Protein AF-A0AAD9EJ69-F1 (afdb_monomer_lite)

Foldseek 3Di:
DDPPPQDDPLPPDPPKDPQADPVRLVVLVVLLVVLVVLLVVLVVVLVVLVVVVVCVLPPPPPPPPPDPVPPPPDDDDDDPPDDDDPVVVVVVVVPCPPPDPQDSVNSCVVDDPDLLSVLVSQLSVLSNLLSVLSNLSVVCSVVSMDTFLDPSLQSSLLSNQLSVLSNVLSVVVSVVVCCCCPVVVDDDPPVVSVVVVVVSNCVSVVVSVVLCVVCVQVSPQRGSNRSVVVVVCVVDVPPPDPPPPD

Radius of gyration: 30.43 Å; chains: 1; bounding box: 47×42×106 Å

Organism: NCBI:txid1836956

Structure (mmCIF, N/CA/C/O backbone):
data_AF-A0AAD9EJ69-F1
#
_entry.id   AF-A0AAD9EJ69-F1
#
loop_
_atom_site.group_PDB
_atom_site.id
_atom_site.type_symbol
_atom_site.label_atom_id
_atom_site.label_alt_id
_atom_site.label_comp_id
_atom_site.label_asym_id
_atom_site.label_entity_id
_atom_site.label_seq_id
_atom_site.pdbx_PDB_ins_code
_atom_site.Cartn_x
_atom_site.Cartn_y
_atom_site.Cartn_z
_atom_site.occupancy
_atom_site.B_iso_or_equiv
_atom_site.auth_seq_id
_atom_site.auth_comp_id
_atom_site.auth_asym_id
_atom_site.auth_atom_id
_atom_site.pdbx_PDB_model_num
ATOM 1 N N . MET A 1 1 ? 15.644 -30.112 -29.597 1.00 35.41 1 MET A N 1
ATOM 2 C CA . MET A 1 1 ? 15.700 -28.685 -29.226 1.00 35.41 1 MET A CA 1
ATOM 3 C C . MET A 1 1 ? 14.374 -28.394 -28.562 1.00 35.41 1 MET A C 1
ATOM 5 O O . MET A 1 1 ? 13.349 -28.526 -29.210 1.00 35.41 1 MET A O 1
ATOM 9 N N . ASN A 1 2 ? 14.395 -28.241 -27.242 1.00 38.56 2 ASN A N 1
ATOM 10 C CA . ASN A 1 2 ? 13.204 -28.163 -26.404 1.00 38.56 2 ASN A CA 1
ATOM 11 C C . ASN A 1 2 ? 12.728 -26.702 -26.428 1.00 38.56 2 ASN A C 1
ATOM 13 O O . ASN A 1 2 ? 13.208 -25.898 -25.634 1.00 38.56 2 ASN A O 1
ATOM 17 N N . GLU A 1 3 ? 11.879 -26.332 -27.389 1.00 46.09 3 GLU A N 1
ATOM 18 C CA . GLU A 1 3 ? 11.209 -25.027 -27.374 1.00 46.09 3 GLU A CA 1
ATOM 19 C C . GLU A 1 3 ? 10.253 -24.991 -26.180 1.00 46.09 3 GLU A C 1
ATOM 21 O O . GLU A 1 3 ? 9.227 -25.669 -26.142 1.00 46.09 3 GLU A O 1
ATOM 26 N N . SER A 1 4 ? 10.628 -24.228 -25.159 1.00 44.44 4 SER A N 1
ATOM 27 C CA . SER A 1 4 ? 9.742 -23.858 -24.066 1.00 44.44 4 SER A CA 1
ATOM 28 C C . SER A 1 4 ? 8.650 -22.930 -24.610 1.00 44.44 4 SER A C 1
ATOM 30 O O . SER A 1 4 ? 8.896 -21.742 -24.806 1.00 44.44 4 SER A O 1
ATOM 32 N N . ILE A 1 5 ? 7.454 -23.480 -24.828 1.00 50.81 5 ILE A N 1
ATOM 33 C CA . ILE A 1 5 ? 6.237 -22.829 -25.364 1.00 50.81 5 ILE A CA 1
ATOM 34 C C . ILE A 1 5 ? 5.719 -21.633 -24.522 1.00 50.81 5 ILE A C 1
ATOM 36 O O . ILE A 1 5 ? 4.756 -20.978 -24.908 1.00 50.81 5 ILE A O 1
ATOM 40 N N . ASP A 1 6 ? 6.373 -21.269 -23.417 1.00 54.31 6 ASP A N 1
ATOM 41 C CA . ASP A 1 6 ? 5.899 -20.221 -22.500 1.00 54.31 6 ASP A CA 1
ATOM 42 C C . ASP A 1 6 ? 6.802 -18.971 -22.421 1.00 54.31 6 ASP A C 1
ATOM 44 O O . ASP A 1 6 ? 6.613 -18.134 -21.536 1.00 54.31 6 ASP A O 1
ATOM 48 N N . HIS A 1 7 ? 7.787 -18.801 -23.314 1.00 53.78 7 HIS A N 1
ATOM 49 C CA . HIS A 1 7 ? 8.615 -17.588 -23.315 1.00 53.78 7 HIS A CA 1
ATOM 50 C C . HIS A 1 7 ? 8.035 -16.518 -24.252 1.00 53.78 7 HIS A C 1
ATOM 52 O O . HIS A 1 7 ? 8.267 -16.537 -25.456 1.00 53.78 7 HIS A O 1
ATOM 58 N N . TYR A 1 8 ? 7.262 -15.585 -23.688 1.00 61.50 8 TYR A N 1
ATOM 59 C CA . TYR A 1 8 ? 6.851 -14.367 -24.389 1.00 61.50 8 TYR A CA 1
ATOM 60 C C . TYR A 1 8 ? 8.093 -13.529 -24.725 1.00 61.50 8 TYR A C 1
ATOM 62 O O . TYR A 1 8 ? 8.803 -13.081 -23.820 1.00 61.50 8 TYR A O 1
ATOM 70 N N . ASP A 1 9 ? 8.353 -13.336 -26.019 1.00 65.31 9 ASP A N 1
ATOM 71 C CA . ASP A 1 9 ? 9.468 -12.536 -26.525 1.00 65.31 9 ASP A CA 1
ATOM 72 C C . ASP A 1 9 ? 9.176 -11.039 -26.328 1.00 65.31 9 ASP A C 1
ATOM 74 O O . ASP A 1 9 ? 8.594 -10.356 -27.175 1.00 65.31 9 ASP A O 1
ATOM 78 N N . SER A 1 10 ? 9.550 -10.536 -25.150 1.00 62.72 10 SER A N 1
ATOM 79 C CA . SER A 1 10 ? 9.398 -9.124 -24.801 1.00 62.72 10 SER A CA 1
ATOM 80 C C . SER A 1 10 ? 10.237 -8.212 -25.698 1.00 62.72 10 SER A C 1
ATOM 82 O O . SER A 1 10 ? 9.835 -7.064 -25.903 1.00 62.72 10 SER A O 1
ATOM 84 N N . ASP A 1 11 ? 11.367 -8.687 -26.227 1.00 63.62 11 ASP A N 1
ATOM 85 C CA . ASP A 1 11 ? 12.326 -7.859 -26.964 1.00 63.62 11 ASP A CA 1
ATOM 86 C C . ASP A 1 11 ? 11.800 -7.469 -28.351 1.00 63.62 11 ASP A C 1
ATOM 88 O O . ASP A 1 11 ? 12.030 -6.346 -28.798 1.00 63.62 11 ASP A O 1
ATOM 92 N N . ASN A 1 12 ? 11.020 -8.347 -28.991 1.00 65.06 12 ASN A N 1
ATOM 93 C CA . ASN A 1 12 ? 10.397 -8.090 -30.295 1.00 65.06 12 ASN A CA 1
ATOM 94 C C . ASN A 1 12 ? 8.948 -7.576 -30.210 1.00 65.06 12 ASN A C 1
ATOM 96 O O . ASN A 1 12 ? 8.280 -7.411 -31.235 1.00 65.06 12 ASN A O 1
ATOM 100 N N . SER A 1 13 ? 8.434 -7.313 -29.005 1.00 63.78 13 SER A N 1
ATOM 101 C CA . SER A 1 13 ? 7.058 -6.838 -28.840 1.00 63.78 13 SER A CA 1
ATOM 102 C C . SER A 1 13 ? 6.917 -5.355 -29.239 1.00 63.78 13 SER A C 1
ATOM 104 O O . SER A 1 13 ? 7.646 -4.509 -28.717 1.00 63.78 13 SER A O 1
ATOM 106 N N . PRO A 1 14 ? 5.933 -4.978 -30.086 1.00 62.72 14 PRO A N 1
ATOM 107 C CA . PRO A 1 14 ? 5.728 -3.584 -30.511 1.00 62.72 14 PRO A CA 1
ATOM 108 C C . PRO A 1 14 ? 5.294 -2.654 -29.363 1.00 62.72 14 PRO A C 1
ATOM 110 O O . PRO A 1 14 ? 5.218 -1.439 -29.535 1.00 62.72 14 PRO A O 1
ATOM 113 N N . TYR A 1 15 ? 4.992 -3.223 -28.195 1.00 68.00 15 TYR A N 1
ATOM 114 C CA . TYR A 1 15 ? 4.560 -2.509 -26.998 1.00 68.00 15 TYR A CA 1
ATOM 115 C C . TYR A 1 15 ? 5.704 -2.210 -26.019 1.00 68.00 15 TYR A C 1
ATOM 117 O O . TYR A 1 15 ? 5.510 -1.404 -25.107 1.00 68.00 15 TYR A O 1
ATOM 125 N N . SER A 1 16 ? 6.876 -2.834 -26.186 1.00 75.31 16 SER A N 1
ATOM 126 C CA . SER A 1 16 ? 8.054 -2.552 -25.360 1.00 75.31 16 SER A CA 1
ATOM 127 C C . SER A 1 16 ? 8.814 -1.342 -25.903 1.00 75.31 16 SER A C 1
ATOM 129 O O . SER A 1 16 ? 9.041 -1.216 -27.103 1.00 75.31 16 SER A O 1
ATOM 131 N N . ILE A 1 17 ? 9.208 -0.424 -25.017 1.00 77.12 17 ILE A N 1
ATOM 132 C CA . ILE A 1 17 ? 9.836 0.850 -25.398 1.00 77.12 17 ILE A CA 1
ATOM 133 C C . ILE A 1 17 ? 11.306 0.837 -24.985 1.00 77.12 17 ILE A C 1
ATOM 135 O O . ILE A 1 17 ? 11.624 0.860 -23.791 1.00 77.12 17 ILE A O 1
ATOM 139 N N . ARG A 1 18 ? 12.199 0.837 -25.984 1.00 76.12 18 ARG A N 1
ATOM 140 C CA . ARG A 1 18 ? 13.662 0.882 -25.840 1.00 76.12 18 ARG A CA 1
ATOM 141 C C . ARG A 1 18 ? 14.307 1.689 -26.980 1.00 76.12 18 ARG A C 1
ATOM 143 O O . ARG A 1 18 ? 13.987 1.417 -28.133 1.00 76.12 18 ARG A O 1
ATOM 150 N N . PRO A 1 19 ? 15.247 2.614 -26.705 1.00 78.38 19 PRO A N 1
ATOM 151 C CA . PRO A 1 19 ? 15.573 3.206 -25.404 1.00 78.38 19 PRO A CA 1
ATOM 152 C C . PRO A 1 19 ? 14.475 4.170 -24.921 1.00 78.38 19 PRO A C 1
ATOM 154 O O . PRO A 1 19 ? 13.714 4.712 -25.722 1.00 78.38 19 PRO A O 1
ATOM 157 N N . LEU A 1 20 ? 14.395 4.404 -23.608 1.00 77.38 20 LEU A N 1
ATOM 158 C CA . LEU A 1 20 ? 13.366 5.269 -23.024 1.00 77.38 20 LEU A CA 1
ATOM 159 C C . LEU A 1 20 ? 13.514 6.736 -23.495 1.00 77.38 20 LEU A C 1
ATOM 161 O O . LEU A 1 20 ? 14.554 7.351 -23.231 1.00 77.38 20 LEU A O 1
ATOM 165 N N . PRO A 1 21 ? 12.492 7.337 -24.145 1.00 82.75 21 PRO A N 1
ATOM 166 C CA . PRO A 1 21 ? 12.551 8.727 -24.584 1.00 82.75 21 PRO A CA 1
ATOM 167 C C . PRO A 1 21 ? 12.775 9.689 -23.405 1.00 82.75 21 PRO A C 1
ATOM 169 O O . PRO A 1 21 ? 12.204 9.470 -22.329 1.00 82.75 21 PRO A O 1
ATOM 172 N N . PRO A 1 22 ? 13.526 10.795 -23.583 1.00 82.31 22 PRO A N 1
ATOM 173 C CA . PRO A 1 22 ? 13.858 11.707 -22.490 1.00 82.31 22 PRO A CA 1
ATOM 174 C C . PRO A 1 22 ? 12.638 12.229 -21.725 1.00 82.31 22 PRO A C 1
ATOM 176 O O . PRO A 1 22 ? 12.671 12.287 -20.501 1.00 82.31 22 PRO A O 1
ATOM 179 N N . VAL A 1 23 ? 11.540 12.560 -22.411 1.00 83.44 23 VAL A N 1
ATOM 180 C CA . VAL A 1 23 ? 10.310 13.065 -21.771 1.00 83.44 23 VAL A CA 1
ATOM 181 C C . VAL A 1 23 ? 9.725 12.037 -20.798 1.00 83.44 23 VAL A C 1
ATOM 183 O O . VAL A 1 23 ? 9.414 12.369 -19.655 1.00 83.44 23 VAL A O 1
ATOM 186 N N . LEU A 1 24 ? 9.645 10.773 -21.221 1.00 78.88 24 LEU A N 1
ATOM 187 C CA . LEU A 1 24 ? 9.099 9.694 -20.402 1.00 78.88 24 LEU A CA 1
ATOM 188 C C . LEU A 1 24 ? 10.019 9.370 -19.224 1.00 78.88 24 LEU A C 1
ATOM 190 O O . LEU A 1 24 ? 9.542 9.142 -18.119 1.00 78.88 24 LEU A O 1
ATOM 194 N N . ARG A 1 25 ? 11.339 9.431 -19.428 1.00 85.25 25 ARG A N 1
ATOM 195 C CA . ARG A 1 25 ? 12.326 9.226 -18.363 1.00 85.25 25 ARG A CA 1
ATOM 196 C C . ARG A 1 25 ? 12.205 10.263 -17.241 1.00 85.25 25 ARG A C 1
ATOM 198 O O . ARG A 1 25 ? 12.232 9.882 -16.076 1.00 85.25 25 ARG A O 1
ATOM 205 N N . HIS A 1 26 ? 12.051 11.549 -17.566 1.00 86.12 26 HIS A N 1
ATOM 206 C CA . HIS A 1 26 ? 11.897 12.599 -16.547 1.00 86.12 26 HIS A CA 1
ATOM 207 C C . HIS A 1 26 ? 10.549 12.505 -15.822 1.00 86.12 26 HIS A C 1
ATOM 209 O O . HIS A 1 26 ? 10.513 12.640 -14.601 1.00 86.12 26 HIS A O 1
ATOM 215 N N . GLY A 1 27 ? 9.460 12.222 -16.548 1.00 88.06 27 GLY A N 1
ATOM 216 C CA . GLY A 1 27 ? 8.146 12.006 -15.937 1.00 88.06 27 GLY A CA 1
ATOM 217 C C . GLY A 1 27 ? 8.153 10.817 -14.976 1.00 88.06 27 GLY A C 1
ATOM 218 O O . GLY A 1 27 ? 7.743 10.937 -13.824 1.00 88.06 27 GLY A O 1
ATOM 219 N N . LEU A 1 28 ? 8.722 9.694 -15.411 1.00 85.00 28 LEU A N 1
ATOM 220 C CA . LEU A 1 28 ? 8.826 8.485 -14.603 1.00 85.00 28 LEU A CA 1
ATOM 221 C C . LEU A 1 28 ? 9.719 8.678 -13.369 1.00 85.00 28 LEU A C 1
ATOM 223 O O . LEU A 1 28 ? 9.399 8.173 -12.295 1.00 85.00 28 LEU A O 1
ATOM 227 N N . ALA A 1 29 ? 10.801 9.451 -13.501 1.00 88.12 29 ALA A N 1
ATOM 228 C CA . ALA A 1 29 ? 11.655 9.833 -12.378 1.00 88.12 29 ALA A CA 1
ATOM 229 C C . ALA A 1 29 ? 10.911 10.691 -11.346 1.00 88.12 29 ALA A C 1
ATOM 231 O O . ALA A 1 29 ? 11.037 10.440 -10.147 1.00 88.12 29 ALA A O 1
ATOM 232 N N . ALA A 1 30 ? 10.106 11.659 -11.793 1.00 91.19 30 ALA A N 1
ATOM 233 C CA . ALA A 1 30 ? 9.300 12.486 -10.899 1.00 91.19 30 ALA A CA 1
ATOM 234 C C . ALA A 1 30 ? 8.266 11.650 -10.125 1.00 91.19 30 ALA A C 1
ATOM 236 O O . ALA A 1 30 ? 8.169 11.766 -8.903 1.00 91.19 30 ALA A O 1
ATOM 237 N N . VAL A 1 31 ? 7.546 10.760 -10.817 1.00 88.06 31 V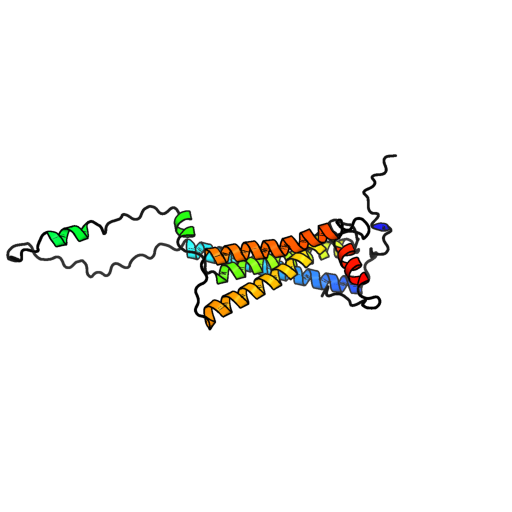AL A N 1
ATOM 238 C CA . VAL A 1 31 ? 6.552 9.868 -10.196 1.00 88.06 31 VAL A CA 1
ATOM 239 C C . VAL A 1 31 ? 7.212 8.899 -9.212 1.00 88.06 31 VAL A C 1
ATOM 241 O O . VAL A 1 31 ? 6.709 8.716 -8.106 1.00 88.06 31 VAL A O 1
ATOM 244 N N . ALA A 1 32 ? 8.365 8.320 -9.559 1.00 89.44 32 ALA A N 1
ATOM 245 C CA . ALA A 1 32 ? 9.104 7.434 -8.660 1.00 89.44 32 ALA A CA 1
ATOM 246 C C . ALA A 1 32 ? 9.566 8.158 -7.382 1.00 89.44 32 ALA A C 1
ATOM 248 O O . ALA A 1 32 ? 9.443 7.610 -6.287 1.00 89.44 32 ALA A O 1
ATOM 249 N N . ALA A 1 33 ? 10.051 9.399 -7.500 1.00 92.56 33 ALA A N 1
ATOM 250 C CA . ALA A 1 33 ? 10.457 10.202 -6.349 1.00 92.56 33 ALA A CA 1
ATOM 251 C C . ALA A 1 33 ? 9.266 10.538 -5.436 1.00 92.56 33 ALA A C 1
ATOM 253 O O . ALA A 1 33 ? 9.349 10.349 -4.223 1.00 92.56 33 ALA A O 1
ATOM 254 N N . MET A 1 34 ? 8.139 10.973 -6.009 1.00 91.06 34 MET A N 1
ATOM 255 C CA . MET A 1 34 ? 6.908 11.229 -5.252 1.00 91.06 34 MET A CA 1
ATOM 256 C C . MET A 1 34 ? 6.389 9.963 -4.560 1.00 91.06 34 MET A C 1
ATOM 258 O O . MET A 1 34 ? 6.054 10.001 -3.376 1.00 91.06 34 MET A O 1
ATOM 262 N N . GLY A 1 35 ? 6.390 8.828 -5.267 1.00 90.12 35 GLY A N 1
ATOM 263 C CA . GLY A 1 35 ? 6.013 7.525 -4.719 1.00 90.12 35 GLY A CA 1
ATOM 264 C C . GLY A 1 35 ? 6.914 7.085 -3.566 1.00 90.12 35 GLY A C 1
ATOM 265 O O . GLY A 1 35 ? 6.421 6.565 -2.570 1.00 90.12 35 GLY A O 1
ATOM 266 N N . PHE A 1 36 ? 8.217 7.364 -3.642 1.00 93.69 36 PHE A N 1
ATOM 267 C CA . PHE A 1 36 ? 9.152 7.111 -2.548 1.00 93.69 36 PHE A CA 1
ATOM 268 C C . PHE A 1 36 ? 8.783 7.925 -1.306 1.00 93.69 36 PHE A C 1
ATOM 270 O O . PHE A 1 36 ? 8.566 7.348 -0.243 1.00 93.69 36 PHE A O 1
ATOM 277 N N . PHE A 1 37 ? 8.622 9.246 -1.426 1.00 93.94 37 PHE A N 1
ATOM 278 C CA . PHE A 1 37 ? 8.211 10.075 -0.288 1.00 93.94 37 PHE A CA 1
ATOM 279 C C . PHE A 1 37 ? 6.872 9.625 0.303 1.00 93.94 37 PHE A C 1
ATOM 281 O O . PHE A 1 37 ? 6.767 9.513 1.525 1.00 93.94 37 PHE A O 1
ATOM 288 N N . SER A 1 38 ? 5.893 9.308 -0.553 1.00 93.00 38 SER A N 1
ATOM 289 C CA . SER A 1 38 ? 4.585 8.773 -0.157 1.00 93.00 38 SER A CA 1
ATOM 290 C C . SER A 1 38 ? 4.712 7.452 0.614 1.00 93.00 38 SER A C 1
ATOM 292 O O . SER A 1 38 ? 4.125 7.289 1.681 1.00 93.00 38 SER A O 1
ATOM 294 N N . PHE A 1 39 ? 5.561 6.534 0.151 1.00 94.06 39 PHE A N 1
ATOM 295 C CA . PHE A 1 39 ? 5.796 5.263 0.827 1.00 94.06 39 PHE A CA 1
ATOM 296 C C . PHE A 1 39 ? 6.363 5.460 2.239 1.00 94.06 39 PHE A C 1
ATOM 298 O O . PHE A 1 39 ? 5.833 4.903 3.200 1.00 94.06 39 PHE A O 1
ATOM 305 N N . PHE A 1 40 ? 7.406 6.284 2.392 1.00 94.88 40 PHE A N 1
ATOM 306 C CA . PHE A 1 40 ? 8.019 6.518 3.704 1.00 94.88 40 PHE A CA 1
ATOM 307 C C . PHE A 1 40 ? 7.104 7.289 4.653 1.00 94.88 40 PHE A C 1
ATOM 309 O O . PHE A 1 40 ? 7.079 6.978 5.844 1.00 94.88 40 PHE A O 1
ATOM 316 N N . THR A 1 41 ? 6.334 8.264 4.158 1.00 95.31 41 THR A N 1
ATOM 317 C CA . THR A 1 41 ? 5.384 8.987 5.014 1.00 95.31 41 THR A CA 1
ATOM 318 C C . THR A 1 41 ? 4.233 8.089 5.459 1.00 95.31 41 THR A C 1
ATOM 320 O O . THR A 1 41 ? 3.933 8.074 6.652 1.00 95.31 41 THR A O 1
ATOM 323 N N . SER A 1 42 ? 3.659 7.276 4.566 1.00 93.44 42 SER A N 1
ATOM 324 C CA . SER A 1 42 ? 2.581 6.343 4.910 1.00 93.44 42 SER A CA 1
ATOM 325 C C . SER A 1 42 ? 3.065 5.238 5.843 1.00 93.44 42 SER A C 1
ATOM 327 O O . SER A 1 42 ? 2.396 4.935 6.830 1.00 93.44 42 SER A O 1
ATOM 329 N N . LEU A 1 43 ? 4.260 4.688 5.606 1.00 94.44 43 LEU A N 1
ATOM 330 C CA . LEU A 1 43 ? 4.872 3.704 6.498 1.00 94.44 43 LEU A CA 1
ATOM 331 C C . LEU A 1 43 ? 5.169 4.307 7.876 1.00 94.44 43 LEU A C 1
ATOM 333 O O . LEU A 1 43 ? 4.820 3.714 8.894 1.00 94.44 43 LEU A O 1
ATOM 337 N N . GLY A 1 44 ? 5.757 5.505 7.918 1.00 94.62 44 GLY A N 1
ATOM 338 C CA . GLY A 1 44 ? 6.031 6.222 9.161 1.00 94.62 44 GLY A CA 1
ATOM 339 C C . GLY A 1 44 ? 4.758 6.527 9.948 1.00 94.62 44 GLY A C 1
ATOM 340 O O . GLY A 1 44 ? 4.719 6.310 11.159 1.00 94.62 44 GLY A O 1
ATOM 341 N N . LEU A 1 45 ? 3.691 6.957 9.268 1.00 92.44 45 LEU A N 1
ATOM 342 C CA . LEU A 1 45 ? 2.391 7.199 9.886 1.00 92.44 45 LEU A CA 1
ATOM 343 C C . LEU A 1 45 ? 1.769 5.900 10.408 1.00 92.44 45 LEU A C 1
ATOM 345 O O . LEU A 1 45 ? 1.269 5.877 11.531 1.00 92.44 45 LEU A O 1
ATOM 349 N N . LEU A 1 46 ? 1.853 4.806 9.650 1.00 91.88 46 LEU A N 1
ATOM 350 C CA . LEU A 1 46 ? 1.364 3.497 10.073 1.00 91.88 46 LEU A CA 1
ATOM 351 C C . LEU A 1 46 ? 2.117 2.999 11.312 1.00 91.88 46 LEU A C 1
ATOM 353 O O . LEU A 1 46 ? 1.485 2.590 12.288 1.00 91.88 46 LEU A O 1
ATOM 357 N N . THR A 1 47 ? 3.449 3.086 11.325 1.00 91.00 47 THR A N 1
ATOM 358 C CA . THR A 1 47 ? 4.268 2.728 12.491 1.00 91.00 47 THR A CA 1
ATOM 359 C C . THR A 1 47 ? 3.965 3.627 13.683 1.00 91.00 47 THR A C 1
ATOM 361 O O . THR A 1 47 ? 3.814 3.119 14.789 1.00 91.00 47 THR A O 1
ATOM 364 N N . PHE A 1 48 ? 3.818 4.938 13.485 1.00 91.00 48 PHE A N 1
ATOM 365 C CA . PHE A 1 48 ? 3.480 5.875 14.555 1.00 91.00 48 PHE A CA 1
ATOM 366 C C . PHE A 1 48 ? 2.100 5.592 15.157 1.00 91.00 48 PHE A C 1
ATOM 368 O O . PHE A 1 48 ? 1.960 5.540 16.378 1.00 91.00 48 PHE A O 1
ATOM 375 N N . LEU A 1 49 ? 1.081 5.371 14.322 1.00 86.88 49 LEU A N 1
ATOM 376 C CA . LEU A 1 49 ? -0.263 5.026 14.781 1.00 86.88 49 LEU A CA 1
ATOM 377 C C . LEU A 1 49 ? -0.272 3.680 15.504 1.00 86.88 49 LEU A C 1
ATOM 379 O O . LEU A 1 49 ? -0.898 3.570 16.554 1.00 86.88 49 LEU A O 1
ATOM 383 N N . THR A 1 50 ? 0.466 2.694 14.993 1.00 86.62 50 THR A N 1
ATOM 384 C CA . THR A 1 50 ? 0.627 1.383 15.638 1.00 86.62 50 THR A CA 1
ATOM 385 C C . THR A 1 50 ? 1.327 1.522 16.985 1.00 86.62 50 THR A C 1
ATOM 387 O O . THR A 1 50 ? 0.838 1.009 17.985 1.00 86.62 50 THR A O 1
ATOM 390 N N . TYR A 1 51 ? 2.429 2.272 17.041 1.00 85.44 51 TYR A N 1
ATOM 391 C CA . TYR A 1 51 ? 3.156 2.559 18.273 1.00 85.44 51 TYR A CA 1
ATOM 392 C C . TYR A 1 51 ? 2.250 3.246 19.291 1.00 85.44 51 TYR A C 1
ATOM 394 O O . TYR A 1 51 ? 2.116 2.764 20.409 1.00 85.44 51 TYR A O 1
ATOM 402 N N . LYS A 1 52 ? 1.555 4.320 18.900 1.00 83.06 52 LYS A N 1
ATOM 403 C CA . LYS A 1 52 ? 0.642 5.040 19.790 1.0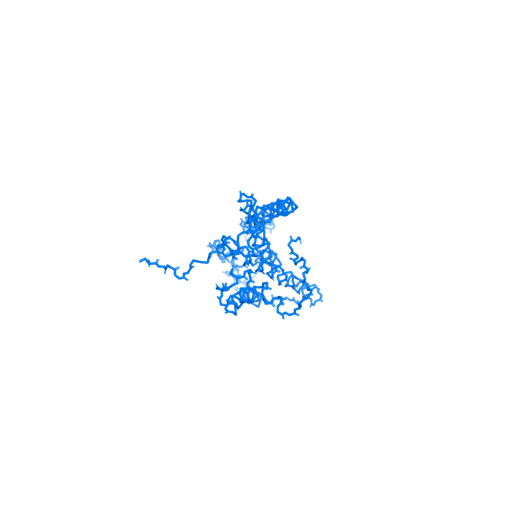0 83.06 52 LYS A CA 1
ATOM 404 C C . LYS A 1 52 ? -0.513 4.150 20.254 1.00 83.06 52 LYS A C 1
ATOM 406 O O . LYS A 1 52 ? -0.899 4.238 21.416 1.00 83.06 52 LYS A O 1
ATOM 411 N N . LEU A 1 53 ? -1.054 3.303 19.377 1.00 80.38 53 LEU A N 1
ATOM 412 C CA . LEU A 1 53 ? -2.110 2.354 19.722 1.00 80.38 53 LEU A CA 1
ATOM 413 C C . LEU A 1 53 ? -1.610 1.353 20.767 1.00 80.38 53 LEU A C 1
ATOM 415 O O . LEU A 1 53 ? -2.272 1.168 21.779 1.00 80.38 53 LEU A O 1
ATOM 419 N N . ILE A 1 54 ? -0.414 0.792 20.573 1.00 79.31 54 ILE A N 1
ATOM 420 C CA . ILE A 1 54 ? 0.219 -0.140 21.512 1.00 79.31 54 ILE A CA 1
ATOM 421 C C . ILE A 1 54 ? 0.557 0.552 22.837 1.00 79.31 54 ILE A C 1
ATOM 423 O O . ILE A 1 54 ? 0.283 0.001 23.895 1.00 79.31 54 ILE A O 1
ATOM 427 N N . THR A 1 55 ? 1.131 1.755 22.818 1.00 77.38 55 THR A N 1
ATOM 428 C CA . THR A 1 55 ? 1.489 2.498 24.036 1.00 77.38 55 THR A CA 1
ATOM 429 C C . THR A 1 55 ? 0.257 2.934 24.823 1.00 77.38 55 THR A C 1
ATOM 431 O O . THR A 1 55 ? 0.276 2.872 26.048 1.00 77.38 55 THR A O 1
ATOM 434 N N . TRP A 1 56 ? -0.816 3.352 24.147 1.00 67.00 56 TRP A N 1
ATOM 435 C CA . TRP A 1 56 ? -2.088 3.670 24.798 1.00 67.00 56 TRP A CA 1
ATOM 436 C C . TRP A 1 56 ? -2.745 2.415 25.378 1.00 67.00 56 TRP A C 1
ATOM 438 O O . TRP A 1 56 ? -3.241 2.447 26.498 1.00 67.00 56 TRP A O 1
ATOM 448 N N . HIS A 1 57 ? -2.665 1.301 24.653 1.00 67.69 57 HIS A N 1
ATOM 449 C CA . HIS A 1 57 ? -3.207 0.020 25.079 1.00 67.69 57 HIS A CA 1
ATOM 450 C C . HIS A 1 57 ? -2.431 -0.620 26.249 1.00 67.69 57 HIS A C 1
ATOM 452 O O . HIS A 1 57 ? -3.012 -1.234 27.140 1.00 67.69 57 HIS A O 1
ATOM 458 N N . ASN A 1 58 ? -1.113 -0.420 26.287 1.00 66.75 58 ASN A N 1
ATOM 459 C CA . ASN A 1 58 ? -0.229 -0.860 27.368 1.00 66.75 58 ASN A CA 1
ATOM 460 C C . ASN A 1 58 ? -0.073 0.193 28.479 1.00 66.75 58 ASN A C 1
ATOM 462 O O . ASN A 1 58 ? 0.805 0.045 29.333 1.00 66.75 58 ASN A O 1
ATOM 466 N N . GLY A 1 59 ? -0.874 1.266 28.460 1.00 59.50 59 GLY A N 1
ATOM 467 C CA . GLY A 1 59 ? -0.852 2.291 29.497 1.00 59.50 59 GLY A CA 1
ATOM 468 C C . GLY A 1 59 ? -1.016 1.661 30.887 1.00 59.50 59 GLY A C 1
ATOM 469 O O . GLY A 1 59 ? -1.750 0.675 31.026 1.00 59.50 59 GLY A O 1
ATOM 470 N N . PRO A 1 60 ? -0.318 2.172 31.921 1.00 54.97 60 PRO A N 1
ATOM 471 C CA . PRO A 1 60 ? -0.446 1.623 33.264 1.00 54.97 60 PRO A CA 1
ATOM 472 C C . PRO A 1 60 ? -1.924 1.661 33.682 1.00 54.97 60 PRO A C 1
ATOM 474 O O . PRO A 1 60 ? -2.616 2.627 33.336 1.00 54.97 60 PRO A O 1
ATOM 477 N N . PRO A 1 61 ? -2.423 0.638 34.408 1.00 55.53 61 PRO A N 1
ATOM 478 C CA . PRO A 1 61 ? -3.755 0.690 34.995 1.00 55.53 61 PRO A CA 1
ATOM 479 C C . PRO A 1 61 ? -3.909 2.035 35.693 1.00 55.53 61 PRO A C 1
ATOM 481 O O . PRO A 1 61 ? -3.007 2.438 36.431 1.00 55.53 61 PRO A O 1
ATOM 484 N N . ARG A 1 62 ? -5.006 2.749 35.417 1.00 50.09 62 ARG A N 1
ATOM 485 C CA . ARG A 1 62 ? -5.355 3.958 36.167 1.00 50.09 62 ARG A CA 1
ATOM 486 C C . ARG A 1 62 ? -5.229 3.599 37.641 1.00 50.09 62 ARG A C 1
ATOM 488 O O . ARG A 1 62 ? -6.002 2.775 38.123 1.00 50.09 62 ARG A O 1
ATOM 495 N N . GLU A 1 63 ? -4.252 4.179 38.333 1.00 49.06 63 GLU A N 1
ATOM 496 C CA . GLU A 1 63 ? -4.277 4.133 39.782 1.00 49.06 63 GLU A CA 1
ATOM 497 C C . GLU A 1 63 ? -5.550 4.865 40.184 1.00 49.06 63 GLU A C 1
ATOM 499 O O . GLU A 1 63 ? -5.699 6.070 39.964 1.00 49.06 63 GLU A O 1
ATOM 504 N N . GLU A 1 64 ? -6.518 4.096 40.673 1.00 47.44 64 GLU A N 1
ATOM 505 C CA . GLU A 1 64 ? -7.644 4.621 41.413 1.00 47.44 64 GLU A CA 1
ATOM 506 C C . GLU A 1 64 ? -7.033 5.465 42.529 1.00 47.44 64 GLU A C 1
ATOM 508 O O . GLU A 1 64 ? -6.429 4.945 43.471 1.00 47.44 64 GLU A O 1
ATOM 513 N N . LYS A 1 65 ? -7.095 6.787 42.369 1.00 45.47 65 LYS A N 1
ATOM 514 C CA . LYS A 1 65 ? -6.671 7.722 43.397 1.00 45.47 65 LYS A CA 1
ATOM 515 C C . LYS A 1 65 ? -7.648 7.507 44.548 1.00 45.47 65 LYS A C 1
ATOM 517 O O . LYS A 1 65 ? -8.717 8.100 44.549 1.00 45.47 65 LYS A O 1
ATOM 522 N N . LYS A 1 66 ? -7.324 6.587 45.464 1.00 42.91 66 LYS A N 1
ATOM 523 C CA . LYS A 1 66 ? -8.103 6.352 46.679 1.00 42.91 66 LYS A CA 1
ATOM 524 C C . LYS A 1 66 ? -8.155 7.675 47.414 1.00 42.91 66 LYS A C 1
ATOM 526 O O . LYS A 1 66 ? -7.157 8.107 47.994 1.00 42.91 66 LYS A O 1
ATOM 531 N N . ASP A 1 67 ? -9.298 8.337 47.327 1.00 47.81 67 ASP A N 1
ATOM 532 C CA . ASP A 1 67 ? -9.553 9.537 48.093 1.00 47.81 67 ASP A CA 1
ATOM 533 C C . ASP A 1 67 ? -9.298 9.198 49.573 1.00 47.81 67 ASP A C 1
ATOM 535 O O . ASP A 1 67 ? -9.781 8.169 50.055 1.00 47.81 67 ASP A O 1
ATOM 539 N N . PRO A 1 68 ? -8.539 10.013 50.327 1.00 48.03 68 PRO A N 1
ATOM 540 C CA . PRO A 1 68 ? -8.236 9.752 51.738 1.00 48.03 68 PRO A CA 1
ATOM 541 C C . PRO A 1 68 ? -9.454 9.721 52.685 1.00 48.03 68 PRO A C 1
ATOM 543 O O . PRO A 1 68 ? -9.279 9.727 53.900 1.00 48.03 68 PRO A O 1
ATOM 546 N N . ILE A 1 69 ? -10.687 9.670 52.173 1.00 47.25 69 ILE A N 1
ATOM 547 C CA . ILE A 1 69 ? -11.944 9.658 52.936 1.00 47.25 69 ILE A CA 1
ATOM 548 C C . ILE A 1 69 ? -12.311 8.226 53.387 1.00 47.25 69 ILE A C 1
ATOM 550 O O . ILE A 1 69 ? -13.474 7.852 53.445 1.00 47.25 69 ILE A O 1
ATOM 554 N N . ALA A 1 70 ? -11.323 7.385 53.695 1.00 47.66 70 ALA A N 1
ATOM 555 C CA . ALA A 1 70 ? -11.554 6.053 54.271 1.00 47.66 70 ALA A CA 1
ATOM 556 C C . ALA A 1 70 ? -10.748 5.803 55.553 1.00 47.66 70 ALA A C 1
ATOM 558 O O . ALA A 1 70 ? -10.742 4.692 56.076 1.00 47.66 70 ALA A O 1
ATOM 559 N N . LYS A 1 71 ? -10.075 6.831 56.085 1.00 38.88 71 LYS A N 1
ATOM 560 C CA . LYS A 1 71 ? -9.361 6.744 57.363 1.00 38.88 71 LYS A CA 1
ATOM 561 C C . LYS A 1 71 ? -9.977 7.676 58.406 1.00 38.88 71 LYS A C 1
ATOM 563 O O . LYS A 1 71 ? -9.292 8.497 59.001 1.00 38.88 71 LYS A O 1
ATOM 568 N N . VAL A 1 72 ? -11.288 7.554 58.615 1.00 46.97 72 VAL A N 1
ATOM 569 C CA . VAL A 1 72 ? -11.907 7.983 59.876 1.00 46.97 72 VAL A CA 1
ATOM 570 C C . VAL A 1 72 ? -11.875 6.768 60.795 1.00 46.97 72 VAL A C 1
ATOM 572 O O . VAL A 1 72 ? -12.732 5.890 60.726 1.00 46.97 72 VAL A O 1
ATOM 575 N N . GLU A 1 73 ? -10.818 6.678 61.597 1.00 48.84 73 GLU A N 1
ATOM 576 C CA . GLU A 1 73 ? -10.712 5.698 62.674 1.00 48.84 73 GLU A CA 1
ATOM 577 C C . GLU A 1 73 ? -11.833 5.986 63.678 1.00 48.84 73 GLU A C 1
ATOM 579 O O . GLU A 1 73 ? -11.848 7.027 64.335 1.00 48.84 73 GLU A O 1
ATOM 584 N N . SER A 1 74 ? -12.840 5.114 63.703 1.00 41.56 74 SER A N 1
ATOM 585 C CA . SER A 1 74 ? -13.979 5.246 64.610 1.00 41.56 74 SER A CA 1
ATOM 586 C C . SER A 1 74 ? -13.552 4.816 66.024 1.00 41.56 74 SER A C 1
ATOM 588 O O . SER A 1 74 ? -12.846 3.811 66.140 1.00 41.56 74 SER A O 1
ATOM 590 N N . PRO A 1 75 ? -13.936 5.544 67.093 1.00 41.53 75 PRO A N 1
ATOM 591 C CA . PRO A 1 75 ? -13.488 5.264 68.460 1.00 41.53 75 PRO A CA 1
ATOM 592 C C . PRO A 1 75 ? -13.947 3.882 68.964 1.00 41.53 75 PRO A C 1
ATOM 594 O O . PRO A 1 75 ? -14.939 3.346 68.463 1.00 41.53 75 PRO A O 1
ATOM 597 N N . PRO A 1 76 ? -13.253 3.301 69.964 1.00 39.06 76 PRO A N 1
ATOM 598 C CA . PRO A 1 76 ? -13.512 1.950 70.454 1.00 39.06 76 PRO A CA 1
ATOM 599 C C . PRO A 1 76 ? -14.944 1.767 70.995 1.00 39.06 76 PRO A C 1
ATOM 601 O O . PRO A 1 76 ? -15.531 2.702 71.546 1.00 39.06 76 PRO A O 1
ATOM 604 N N . PRO A 1 77 ? -15.507 0.550 70.856 1.00 46.78 77 PRO A N 1
ATOM 605 C CA . PRO A 1 77 ? -16.930 0.275 70.986 1.00 46.78 77 PRO A CA 1
ATOM 606 C C . PRO A 1 77 ? -17.333 0.146 72.453 1.00 46.78 77 PRO A C 1
ATOM 608 O O . PRO A 1 77 ? -17.427 -0.943 73.011 1.00 46.78 77 PRO A O 1
ATOM 611 N N . THR A 1 78 ? -17.645 1.272 73.068 1.00 47.84 78 THR A N 1
ATOM 612 C CA . THR A 1 78 ? -18.580 1.297 74.190 1.00 47.84 78 THR A CA 1
ATOM 613 C C . THR A 1 78 ? -19.504 2.473 73.921 1.00 47.84 78 THR A C 1
ATOM 615 O O . THR A 1 78 ? -19.020 3.592 73.857 1.00 47.84 78 THR A O 1
ATOM 618 N N . GLU A 1 79 ? -20.794 2.184 73.703 1.00 46.72 79 GLU A N 1
ATOM 619 C CA . GLU A 1 79 ? -21.944 3.111 73.544 1.00 46.72 79 GLU A CA 1
ATOM 620 C C . GLU A 1 79 ? -22.630 3.259 72.171 1.00 46.72 79 GLU A C 1
ATOM 622 O O . GLU A 1 79 ? -23.637 3.958 72.089 1.00 46.72 79 GLU A O 1
ATOM 627 N N . ALA A 1 80 ? -22.260 2.529 71.116 1.00 47.84 80 ALA A N 1
ATOM 628 C CA . ALA A 1 80 ? -23.129 2.443 69.930 1.00 47.84 80 ALA A CA 1
ATOM 629 C C . ALA A 1 80 ? -24.046 1.210 69.999 1.00 47.84 80 ALA A C 1
ATOM 631 O O . ALA A 1 80 ? -23.834 0.207 69.321 1.00 47.84 80 ALA A O 1
ATOM 632 N N . ALA A 1 81 ? -25.085 1.282 70.834 1.00 49.12 81 ALA A N 1
ATOM 633 C CA . ALA A 1 81 ? -26.205 0.343 70.812 1.00 49.12 81 ALA A CA 1
ATOM 634 C C . ALA A 1 81 ? -27.133 0.656 69.621 1.00 49.12 81 ALA A C 1
ATOM 636 O O . ALA A 1 81 ? -28.255 1.123 69.793 1.00 49.12 81 ALA A O 1
ATOM 637 N N . PHE A 1 82 ? -26.658 0.426 68.398 1.00 51.59 82 PHE A N 1
ATOM 638 C CA . PHE A 1 82 ? -27.514 0.407 67.215 1.00 51.59 82 PHE A CA 1
ATOM 639 C C . PHE A 1 82 ? -27.284 -0.911 66.486 1.00 51.59 82 PHE A C 1
ATOM 641 O O . PHE A 1 82 ? -26.298 -1.094 65.775 1.00 51.59 82 PHE A O 1
ATOM 648 N N . ILE A 1 83 ? -28.173 -1.869 66.746 1.00 52.19 83 ILE A N 1
ATOM 649 C CA . ILE A 1 83 ? -28.151 -3.186 66.112 1.00 52.19 83 ILE A CA 1
ATOM 650 C C . ILE A 1 83 ? -28.487 -2.981 64.633 1.00 52.19 83 ILE A C 1
ATOM 652 O O . ILE A 1 83 ? -29.639 -2.736 64.280 1.00 52.19 83 ILE A O 1
ATOM 656 N N . ILE A 1 84 ? -27.474 -3.066 63.774 1.00 51.91 84 ILE A N 1
ATOM 657 C CA . ILE A 1 84 ? -27.660 -3.146 62.325 1.00 51.91 84 ILE A CA 1
ATOM 658 C C . ILE A 1 84 ? -28.074 -4.592 61.998 1.00 51.91 84 ILE A C 1
ATOM 660 O O . ILE A 1 84 ? -27.371 -5.517 62.409 1.00 51.91 84 ILE A O 1
ATOM 664 N N . PRO A 1 85 ? -29.193 -4.826 61.287 1.00 57.34 85 PRO A N 1
ATOM 665 C CA . PRO A 1 85 ? -29.600 -6.169 60.887 1.00 57.34 85 PRO A CA 1
ATOM 666 C C . PRO A 1 85 ? -28.543 -6.858 60.009 1.00 57.34 85 PRO A C 1
ATOM 668 O O . PRO A 1 85 ? -28.061 -6.283 59.031 1.00 57.34 85 PRO A O 1
ATOM 671 N N . ASN A 1 86 ? -28.236 -8.120 60.325 1.00 54.84 86 ASN A N 1
ATOM 672 C CA . ASN A 1 86 ? -27.246 -8.961 59.631 1.00 54.84 86 ASN A CA 1
ATOM 673 C C . ASN A 1 86 ? -27.562 -9.233 58.144 1.00 54.84 86 ASN A C 1
ATOM 675 O O . ASN A 1 86 ? -26.771 -9.875 57.463 1.00 54.84 86 ASN A O 1
ATOM 679 N N . GLU A 1 87 ? -28.693 -8.762 57.617 1.00 46.69 87 GLU A N 1
ATOM 680 C CA . GLU A 1 87 ? -29.018 -8.898 56.193 1.00 46.69 87 GLU A CA 1
ATOM 681 C C . GLU A 1 87 ? -28.196 -7.948 55.310 1.00 46.69 87 GLU A C 1
ATOM 683 O O . GLU A 1 87 ? -27.974 -8.236 54.137 1.00 46.69 87 GLU A O 1
ATOM 688 N N . TRP A 1 88 ? -27.670 -6.851 55.871 1.00 47.41 88 TRP A N 1
ATOM 689 C CA . TRP A 1 88 ? -26.878 -5.873 55.112 1.00 47.41 88 TRP A CA 1
ATOM 690 C C . TRP A 1 88 ? -25.365 -6.142 55.122 1.00 47.41 88 TRP A C 1
ATOM 692 O O . TRP A 1 88 ? -24.613 -5.504 54.386 1.00 47.41 88 TRP A O 1
ATOM 702 N N . SER A 1 89 ? -24.899 -7.112 55.916 1.00 49.88 89 SER A N 1
ATOM 703 C CA . SER A 1 89 ? -23.489 -7.524 55.930 1.00 49.88 89 SER A CA 1
ATOM 704 C C . SER A 1 89 ? -23.143 -8.533 54.828 1.00 49.88 89 SER A C 1
ATOM 706 O O . SER A 1 89 ? -21.968 -8.691 54.500 1.00 49.88 89 SER A O 1
ATOM 708 N N . ALA A 1 90 ? -24.142 -9.155 54.192 1.00 47.44 90 ALA A N 1
ATOM 709 C CA . ALA A 1 90 ? -23.933 -10.086 53.082 1.00 47.44 90 ALA A CA 1
ATOM 710 C C . ALA A 1 90 ? -23.498 -9.391 51.774 1.00 47.44 90 ALA A C 1
ATOM 712 O O . ALA A 1 90 ? -22.822 -10.001 50.951 1.00 47.44 90 ALA A O 1
ATOM 713 N N . SER A 1 91 ? -23.798 -8.098 51.591 1.00 45.62 91 SER A N 1
ATOM 714 C CA . SER A 1 91 ? -23.450 -7.361 50.364 1.00 45.62 91 SER A CA 1
ATOM 715 C C . SER A 1 91 ? -22.005 -6.853 50.303 1.00 45.62 91 SER A C 1
ATOM 717 O O . SER A 1 91 ? -21.574 -6.388 49.252 1.00 45.62 91 SER A O 1
ATOM 719 N N . GLN A 1 92 ? -21.228 -6.933 51.392 1.00 44.19 92 GLN A N 1
ATOM 720 C CA . GLN A 1 92 ? -19.818 -6.505 51.376 1.00 44.19 92 GLN A CA 1
ATOM 721 C C . GLN A 1 92 ? -18.823 -7.625 51.045 1.00 44.19 92 GLN A C 1
ATOM 723 O O . GLN A 1 92 ? -17.645 -7.332 50.846 1.00 44.19 92 GLN A O 1
ATOM 728 N N . GLN A 1 93 ? -19.262 -8.884 50.933 1.00 42.91 93 GLN A N 1
ATOM 729 C CA . GLN A 1 93 ? -18.373 -9.986 50.539 1.00 42.91 93 GLN A CA 1
ATOM 730 C C . GLN A 1 93 ? -18.347 -10.294 49.035 1.00 42.91 93 GLN A C 1
ATOM 732 O O . GLN A 1 93 ? -17.478 -11.052 48.615 1.00 42.91 93 GLN A O 1
ATOM 737 N N . GLU A 1 94 ? -19.169 -9.639 48.209 1.00 40.56 94 GLU A N 1
ATOM 738 C CA . GLU A 1 94 ? -19.054 -9.732 46.740 1.00 40.56 94 GLU A CA 1
ATOM 739 C C . GLU A 1 94 ? -18.251 -8.590 46.091 1.00 40.56 94 GLU A C 1
ATOM 741 O O . GLU A 1 94 ? -18.060 -8.583 44.880 1.00 40.56 94 GLU A O 1
ATOM 746 N N . LEU A 1 95 ? -17.696 -7.650 46.868 1.00 47.47 95 LEU A N 1
ATOM 747 C CA . LEU A 1 95 ? -16.839 -6.573 46.343 1.00 47.47 95 LEU A CA 1
ATOM 748 C C . LEU A 1 95 ? -15.358 -6.778 46.694 1.00 47.47 95 LEU A C 1
ATOM 750 O O . LEU A 1 95 ? -14.668 -5.875 47.161 1.00 47.47 95 LEU A O 1
ATOM 754 N N . SER A 1 96 ? -14.862 -7.997 46.506 1.00 43.81 96 SER A N 1
ATOM 755 C CA . SER A 1 96 ? -13.422 -8.273 46.494 1.00 43.81 96 SER A CA 1
ATOM 756 C C . SER A 1 96 ? -13.121 -9.412 45.526 1.00 43.81 96 SER A C 1
ATOM 758 O O . SER A 1 96 ? -12.488 -10.414 45.861 1.00 43.81 96 SER A O 1
ATOM 760 N N . GLU A 1 97 ? -13.604 -9.274 44.293 1.00 43.44 97 GLU A N 1
ATOM 761 C CA . GLU A 1 97 ? -13.049 -10.030 43.181 1.00 43.44 97 GLU A CA 1
ATOM 762 C C . GLU A 1 97 ? -11.628 -9.490 42.957 1.00 43.44 97 GLU A C 1
ATOM 764 O O . GLU A 1 97 ? -11.417 -8.377 42.472 1.00 43.44 97 GLU A O 1
ATOM 769 N N . LYS A 1 98 ? -10.624 -10.234 43.443 1.00 33.66 98 LYS A N 1
ATOM 770 C CA . LYS A 1 98 ? -9.209 -9.953 43.164 1.00 33.66 98 LYS A CA 1
ATOM 771 C C . LYS A 1 98 ? -9.067 -9.761 41.654 1.00 33.66 98 LYS A C 1
ATOM 773 O O . LYS A 1 98 ? -9.557 -10.628 40.934 1.00 33.66 98 LYS A O 1
ATOM 778 N N . PRO A 1 99 ? -8.367 -8.719 41.162 1.00 45.97 99 PRO A N 1
ATOM 779 C CA . PRO A 1 99 ? -8.170 -8.582 39.734 1.00 45.97 99 PRO A CA 1
ATOM 780 C C . PRO A 1 99 ? -7.395 -9.814 39.284 1.00 45.97 99 PRO A C 1
ATOM 782 O O . PRO A 1 99 ? -6.230 -10.012 39.653 1.00 45.97 99 PRO A O 1
ATOM 785 N N . THR A 1 100 ? -8.078 -10.680 38.538 1.00 48.28 100 THR A N 1
ATOM 786 C CA . THR A 1 100 ? -7.470 -11.740 37.750 1.00 48.28 100 THR A CA 1
ATOM 787 C C . THR A 1 100 ? -6.266 -11.104 37.069 1.00 48.28 100 THR A C 1
ATOM 789 O O . THR A 1 100 ? -6.352 -9.969 36.598 1.00 48.28 100 THR A O 1
ATOM 792 N N . LYS A 1 101 ? -5.096 -11.752 37.076 1.00 49.66 101 LYS A N 1
ATOM 793 C CA . LYS A 1 101 ? -3.974 -11.277 36.257 1.00 49.66 101 LYS A CA 1
ATOM 794 C C . LYS A 1 101 ? -4.416 -11.398 34.798 1.00 49.66 101 LYS A C 1
ATOM 796 O O . LYS A 1 101 ? -4.181 -12.422 34.167 1.00 49.66 101 LYS A O 1
ATOM 801 N N . GLU A 1 102 ? -5.102 -10.372 34.308 1.00 56.66 102 GLU A N 1
ATOM 802 C CA . GLU A 1 102 ? -5.543 -10.218 32.935 1.00 56.66 102 GLU A CA 1
ATOM 803 C C . GLU A 1 102 ? -4.286 -10.341 32.075 1.00 56.66 102 GLU A C 1
ATOM 805 O O . GLU A 1 102 ? -3.410 -9.470 32.086 1.00 56.66 102 GLU A O 1
ATOM 810 N N . THR A 1 103 ? -4.142 -11.463 31.373 1.00 63.00 103 THR A N 1
ATOM 811 C CA . THR A 1 103 ? -3.149 -11.586 30.307 1.00 63.00 103 THR A CA 1
ATOM 812 C C . THR A 1 103 ? -3.348 -10.415 29.352 1.00 63.00 103 THR A C 1
ATOM 814 O O . THR A 1 103 ? -4.478 -10.112 28.985 1.00 63.00 103 THR A O 1
ATOM 817 N N . TRP A 1 104 ? -2.266 -9.765 28.931 1.00 55.81 104 TRP A N 1
ATOM 818 C CA . TRP A 1 104 ? -2.284 -8.607 28.025 1.00 55.81 104 TRP A CA 1
ATOM 819 C C . TRP A 1 104 ? -3.195 -8.794 26.789 1.00 55.81 104 TRP A C 1
ATOM 821 O O . TRP A 1 104 ? -3.822 -7.841 26.342 1.00 55.81 104 TRP A O 1
ATOM 831 N N . ILE A 1 105 ? -3.348 -10.032 26.300 1.00 55.69 105 ILE A N 1
ATOM 832 C CA . ILE A 1 105 ? -4.263 -10.404 25.206 1.00 55.69 105 ILE A CA 1
ATOM 833 C C . ILE A 1 105 ? -5.740 -10.151 25.561 1.00 55.69 105 ILE A C 1
ATOM 835 O O . ILE A 1 105 ? -6.494 -9.668 24.726 1.00 55.69 105 ILE A O 1
ATOM 839 N N . GLN A 1 106 ? -6.167 -10.456 26.790 1.00 64.38 106 GLN A N 1
ATOM 840 C CA . GLN A 1 106 ? -7.557 -10.278 27.237 1.00 64.38 106 GLN A CA 1
ATOM 841 C C . GLN A 1 106 ? -7.924 -8.792 27.300 1.00 64.38 106 GLN A C 1
ATOM 843 O O . GLN A 1 106 ? -8.966 -8.387 26.793 1.00 64.38 106 GLN A O 1
ATOM 848 N N . ARG A 1 107 ? -7.017 -7.949 27.809 1.00 62.78 107 ARG A N 1
ATOM 849 C CA . ARG A 1 107 ? -7.208 -6.491 27.807 1.00 62.78 107 ARG A CA 1
ATOM 850 C C . ARG A 1 107 ? -7.321 -5.938 26.380 1.00 62.78 107 ARG A C 1
ATOM 852 O O . ARG A 1 107 ? -8.184 -5.101 26.135 1.00 62.78 107 ARG A O 1
ATOM 859 N N . ALA A 1 108 ? -6.526 -6.457 25.438 1.00 56.62 108 ALA A N 1
ATOM 860 C CA . ALA A 1 108 ? -6.579 -6.096 24.011 1.00 56.62 108 ALA A CA 1
ATOM 861 C C . ALA A 1 108 ? -7.899 -6.439 23.327 1.00 56.62 108 ALA A C 1
ATOM 863 O O . ALA A 1 108 ? -8.311 -5.752 22.396 1.00 56.62 108 ALA A O 1
ATOM 864 N N . ILE A 1 109 ? -8.568 -7.488 23.794 1.00 59.31 109 ILE A N 1
ATOM 865 C CA . ILE A 1 109 ? -9.872 -7.903 23.280 1.00 59.31 109 ILE A CA 1
ATOM 866 C C . ILE A 1 109 ? -10.997 -7.078 23.927 1.00 59.31 109 ILE A C 1
ATOM 868 O O . ILE A 1 109 ? -11.979 -6.755 23.259 1.00 59.31 109 ILE A O 1
ATOM 872 N N . ASN A 1 110 ? -10.841 -6.706 25.202 1.00 58.62 110 ASN A N 1
ATOM 873 C CA . ASN A 1 110 ? -11.874 -6.034 25.995 1.00 58.62 110 ASN A CA 1
ATOM 874 C C . ASN A 1 110 ? -11.980 -4.519 25.733 1.00 58.62 110 ASN A C 1
ATOM 876 O O . ASN A 1 110 ? -13.069 -3.962 25.864 1.00 58.62 110 ASN A O 1
ATOM 880 N N . GLU A 1 111 ? -10.896 -3.853 25.324 1.00 63.22 111 GLU A N 1
ATOM 881 C CA . GLU A 1 111 ? -10.906 -2.449 24.883 1.00 63.22 111 GLU A CA 1
ATOM 882 C C . GLU A 1 111 ? -10.776 -2.377 23.355 1.00 63.22 111 GLU A C 1
ATOM 884 O O . GLU A 1 111 ? -9.663 -2.284 22.827 1.00 63.22 111 GLU A O 1
ATOM 889 N N . PRO A 1 112 ? -11.896 -2.443 22.607 1.00 58.81 112 PRO A N 1
ATOM 890 C CA . PRO A 1 112 ? -11.834 -2.431 21.157 1.00 58.81 112 PRO A CA 1
ATOM 891 C C . PRO A 1 112 ? -11.215 -1.110 20.664 1.00 58.81 112 PRO A C 1
ATOM 893 O O . PRO A 1 112 ? -11.611 -0.033 21.126 1.00 58.81 112 PRO A O 1
ATOM 896 N N . PRO A 1 113 ? -10.266 -1.156 19.710 1.00 67.94 113 PRO A N 1
ATOM 897 C CA . PRO A 1 113 ? -9.681 0.048 19.137 1.00 67.94 113 PRO A CA 1
ATOM 898 C C . PRO A 1 113 ? -10.764 0.907 18.475 1.00 67.94 113 PRO A C 1
ATOM 900 O O . PRO A 1 113 ? -11.759 0.396 17.955 1.00 67.94 113 PRO A O 1
ATOM 903 N N . ASN A 1 114 ? -10.557 2.228 18.458 1.00 83.56 114 ASN A N 1
ATOM 904 C CA . ASN A 1 114 ? -11.477 3.167 17.814 1.00 83.56 114 ASN A CA 1
ATOM 905 C C . ASN A 1 114 ? -11.796 2.707 16.379 1.00 83.56 114 ASN A C 1
ATOM 907 O O . ASN A 1 114 ? -10.900 2.656 15.538 1.00 83.56 114 ASN A O 1
ATOM 911 N N . GLN A 1 115 ? -13.071 2.421 16.084 1.00 87.69 115 GLN A N 1
ATOM 912 C CA . GLN A 1 115 ? -13.514 1.890 14.781 1.00 87.69 115 GLN A CA 1
ATOM 913 C C . GLN A 1 115 ? -13.026 2.749 13.600 1.00 87.69 115 GLN A C 1
ATOM 915 O O . GLN A 1 115 ? -12.576 2.233 12.581 1.00 87.69 115 GLN A O 1
ATOM 920 N N . PHE A 1 116 ? -13.039 4.073 13.768 1.00 87.75 116 PHE A N 1
ATOM 921 C CA . PHE A 1 116 ? -12.519 5.023 12.783 1.00 87.75 116 PHE A CA 1
ATOM 922 C C . PHE A 1 116 ? -11.012 4.854 12.518 1.00 87.75 116 PHE A C 1
ATOM 924 O O . PHE A 1 116 ? -10.567 4.928 11.376 1.00 87.75 116 PHE A O 1
ATOM 931 N N . LEU A 1 117 ? -10.220 4.566 13.556 1.00 88.19 117 LEU A N 1
ATOM 932 C CA . LEU A 1 117 ? -8.780 4.336 13.424 1.00 88.19 117 LEU A CA 1
ATOM 933 C C . LEU A 1 117 ? -8.489 3.033 12.672 1.00 88.19 117 LEU A C 1
ATOM 935 O O . LEU A 1 117 ? -7.559 2.992 11.874 1.00 88.19 117 LEU A O 1
ATOM 939 N N . VAL A 1 118 ? -9.312 1.997 12.864 1.00 90.25 118 VAL A N 1
ATOM 940 C CA . VAL A 1 118 ? -9.200 0.740 12.107 1.00 90.25 118 VAL A CA 1
ATOM 941 C C . VAL A 1 118 ? -9.463 0.967 10.613 1.00 90.25 118 VAL A C 1
ATOM 943 O O . VAL A 1 118 ? -8.748 0.422 9.775 1.00 90.25 118 VAL A O 1
ATOM 946 N N . LEU A 1 119 ? -10.443 1.803 10.258 1.00 92.19 119 LEU A N 1
ATOM 947 C CA . LEU A 1 119 ? -10.695 2.182 8.862 1.00 92.19 119 LEU A CA 1
ATOM 948 C C . LEU A 1 119 ? -9.514 2.950 8.249 1.00 92.19 119 LEU A C 1
ATOM 950 O O . LEU A 1 119 ? -9.071 2.602 7.158 1.00 92.19 119 LEU A O 1
ATOM 954 N N . ILE A 1 120 ? -8.970 3.943 8.963 1.00 93.00 120 ILE A N 1
ATOM 955 C CA . ILE A 1 120 ? -7.774 4.680 8.518 1.00 93.00 120 ILE A CA 1
ATOM 956 C C . ILE A 1 120 ? -6.587 3.732 8.343 1.00 93.00 120 ILE A C 1
ATOM 958 O O . ILE A 1 120 ? -5.833 3.868 7.388 1.00 93.00 120 ILE A O 1
ATOM 962 N N . PHE A 1 121 ? -6.425 2.747 9.226 1.00 92.25 121 PHE A N 1
ATOM 963 C CA . PHE A 1 121 ? -5.348 1.770 9.105 1.00 92.25 121 PHE A CA 1
ATOM 964 C C . PHE A 1 121 ? -5.462 0.941 7.818 1.00 92.25 121 PHE A C 1
ATOM 966 O O . PHE A 1 121 ? -4.471 0.765 7.115 1.00 92.25 121 PHE A O 1
ATOM 973 N N . ASN A 1 122 ? -6.668 0.479 7.470 1.00 94.56 122 ASN A N 1
ATOM 974 C CA . ASN A 1 122 ? -6.905 -0.232 6.208 1.00 94.56 122 ASN A CA 1
ATOM 975 C C . ASN A 1 122 ? -6.675 0.667 4.983 1.00 94.56 122 ASN A C 1
ATOM 977 O O . ASN A 1 122 ? -6.120 0.201 3.992 1.00 94.56 122 ASN A O 1
ATOM 981 N N . LEU A 1 123 ? -7.037 1.952 5.068 1.00 94.44 123 LEU A N 1
ATOM 982 C CA . LEU A 1 123 ? -6.725 2.928 4.025 1.00 94.44 123 LEU A CA 1
ATOM 983 C C . LEU A 1 123 ? -5.208 3.114 3.856 1.00 94.44 123 LEU A C 1
ATOM 985 O O . LEU A 1 123 ? -4.710 3.036 2.742 1.00 94.44 123 LEU A O 1
ATOM 989 N N . LEU A 1 124 ? -4.453 3.262 4.948 1.00 94.62 124 LEU A N 1
ATOM 990 C CA . LEU A 1 124 ? -2.991 3.384 4.879 1.00 94.62 124 LEU A CA 1
ATOM 991 C C . LEU A 1 124 ? -2.327 2.130 4.298 1.00 94.62 124 LEU A C 1
ATOM 993 O O . LEU A 1 124 ? -1.322 2.239 3.600 1.00 94.62 124 LEU A O 1
ATOM 997 N N . LEU A 1 125 ? -2.884 0.940 4.551 1.00 93.81 125 LEU A N 1
ATOM 998 C CA . LEU A 1 125 ? -2.431 -0.285 3.889 1.00 93.81 125 LEU A CA 1
ATOM 999 C C . LEU A 1 125 ? -2.670 -0.238 2.372 1.00 93.81 125 LEU A C 1
ATOM 1001 O O . LEU A 1 125 ? -1.787 -0.647 1.617 1.00 93.81 125 LEU A O 1
ATOM 1005 N N . ALA A 1 126 ? -3.812 0.290 1.922 1.00 95.62 126 ALA A N 1
ATOM 1006 C CA . ALA A 1 126 ? -4.083 0.511 0.501 1.00 95.62 126 ALA A CA 1
ATOM 1007 C C . ALA A 1 126 ? -3.106 1.526 -0.121 1.00 95.62 126 ALA A C 1
ATOM 1009 O O . ALA A 1 126 ? -2.545 1.263 -1.185 1.00 95.62 126 ALA A O 1
ATOM 1010 N N . ASP A 1 127 ? -2.823 2.630 0.573 1.00 94.62 127 ASP A N 1
ATOM 1011 C CA . ASP A 1 127 ? -1.888 3.660 0.105 1.00 94.62 127 ASP A CA 1
ATOM 1012 C C . ASP A 1 127 ? -0.452 3.124 -0.001 1.00 94.62 127 ASP A C 1
ATOM 1014 O O . ASP A 1 127 ? 0.264 3.425 -0.957 1.00 94.62 127 ASP A O 1
ATOM 1018 N N . ILE A 1 128 ? -0.023 2.272 0.939 1.00 94.69 128 ILE A N 1
ATOM 1019 C CA . ILE A 1 128 ? 1.268 1.571 0.853 1.00 94.69 128 ILE A CA 1
ATOM 1020 C C . ILE A 1 128 ? 1.292 0.649 -0.371 1.00 94.69 128 ILE A C 1
ATOM 1022 O O . ILE A 1 128 ? 2.290 0.614 -1.094 1.00 94.69 128 ILE A O 1
ATOM 1026 N N . GLN A 1 129 ? 0.200 -0.075 -0.633 1.00 93.44 129 GLN A N 1
ATOM 1027 C CA . GLN A 1 129 ? 0.082 -0.957 -1.792 1.00 93.44 129 GLN A CA 1
ATOM 1028 C C . GLN A 1 129 ? 0.167 -0.181 -3.120 1.00 93.44 129 GLN A C 1
ATOM 1030 O O . GLN A 1 129 ? 0.864 -0.618 -4.037 1.00 93.44 129 GLN A O 1
ATOM 1035 N N . GLN A 1 130 ? -0.457 0.995 -3.205 1.00 93.44 130 GLN A N 1
ATOM 1036 C CA . GLN A 1 130 ? -0.366 1.894 -4.358 1.00 93.44 130 GLN A CA 1
ATOM 1037 C C . GLN A 1 130 ? 1.045 2.501 -4.504 1.00 93.44 130 GLN A C 1
ATOM 1039 O O . GLN A 1 130 ? 1.609 2.525 -5.600 1.00 93.44 130 GLN A O 1
ATOM 1044 N N . ALA A 1 131 ? 1.678 2.914 -3.401 1.00 93.44 131 ALA A N 1
ATOM 1045 C CA . ALA A 1 131 ? 3.037 3.461 -3.407 1.00 93.44 131 ALA A CA 1
ATOM 1046 C C . ALA A 1 131 ? 4.099 2.429 -3.839 1.00 93.44 131 ALA A C 1
ATOM 1048 O O . ALA A 1 131 ? 5.046 2.780 -4.547 1.00 93.44 131 ALA A O 1
ATOM 1049 N N . LEU A 1 132 ? 3.920 1.145 -3.502 1.00 92.19 132 LEU A N 1
ATOM 1050 C CA . LEU A 1 132 ? 4.770 0.053 -3.999 1.00 92.19 132 LEU A CA 1
ATOM 1051 C C . LEU A 1 132 ? 4.724 -0.071 -5.529 1.00 92.19 132 LEU A C 1
ATOM 1053 O O . LEU A 1 132 ? 5.757 -0.327 -6.151 1.00 92.19 132 LEU A O 1
ATOM 1057 N N . ALA A 1 133 ? 3.567 0.169 -6.155 1.00 90.56 133 ALA A N 1
ATOM 1058 C CA . ALA A 1 133 ? 3.460 0.186 -7.613 1.00 90.56 133 ALA A CA 1
ATOM 1059 C C . ALA A 1 133 ? 4.295 1.316 -8.233 1.00 90.56 133 ALA A C 1
ATOM 1061 O O . ALA A 1 133 ? 4.944 1.121 -9.262 1.00 90.56 133 ALA A O 1
ATOM 1062 N N . PHE A 1 134 ? 4.323 2.489 -7.593 1.00 89.81 134 PHE A N 1
ATOM 1063 C CA . PHE A 1 134 ? 5.138 3.612 -8.051 1.00 89.81 134 PHE A CA 1
ATOM 1064 C C . PHE A 1 134 ? 6.637 3.395 -7.831 1.00 89.81 134 PHE A C 1
ATOM 1066 O O . PHE A 1 134 ? 7.432 3.856 -8.649 1.00 89.81 134 PHE A O 1
ATOM 1073 N N . LEU A 1 135 ? 7.037 2.652 -6.795 1.00 90.00 135 LEU A N 1
ATOM 1074 C CA . LEU A 1 135 ? 8.437 2.279 -6.564 1.00 90.00 135 LEU A CA 1
ATOM 1075 C C . LEU A 1 135 ? 8.987 1.333 -7.638 1.00 90.00 135 LEU A C 1
ATOM 1077 O O . LEU A 1 135 ? 10.165 1.424 -7.984 1.00 90.00 135 LEU A O 1
ATOM 1081 N N . LEU A 1 136 ? 8.145 0.484 -8.238 1.00 88.69 136 LEU A N 1
ATOM 1082 C CA . LEU A 1 136 ? 8.555 -0.375 -9.358 1.00 88.69 136 LEU A CA 1
ATOM 1083 C C . LEU A 1 136 ? 8.994 0.427 -10.595 1.00 88.69 136 LEU A C 1
ATOM 1085 O O . LEU A 1 136 ? 9.738 -0.096 -11.423 1.00 88.69 136 LEU A O 1
ATOM 1089 N N . ASN A 1 137 ? 8.645 1.717 -10.687 1.00 88.88 137 ASN A N 1
ATOM 1090 C CA . ASN A 1 137 ? 9.141 2.590 -11.752 1.00 88.88 137 ASN A CA 1
ATOM 1091 C C . ASN A 1 137 ? 10.661 2.805 -11.727 1.00 88.88 137 ASN A C 1
ATOM 1093 O O . ASN A 1 137 ? 11.253 3.128 -12.758 1.00 88.88 137 ASN A O 1
ATOM 1097 N N . VAL A 1 138 ? 11.309 2.589 -10.578 1.00 89.50 138 VAL A N 1
ATOM 1098 C CA . VAL A 1 138 ? 12.772 2.652 -10.452 1.00 89.50 138 VAL A CA 1
ATOM 1099 C C . VAL A 1 138 ? 13.453 1.586 -11.317 1.00 89.50 138 VAL A C 1
ATOM 1101 O O . VAL A 1 138 ? 14.524 1.838 -11.876 1.00 89.50 138 VAL A O 1
ATOM 1104 N N . GLU A 1 139 ? 12.821 0.426 -11.503 1.00 88.81 139 GLU A N 1
ATOM 1105 C CA . GLU A 1 139 ? 13.365 -0.644 -12.344 1.00 88.81 139 GLU A CA 1
ATOM 1106 C C . GLU A 1 139 ? 13.440 -0.209 -13.815 1.00 88.81 139 GLU A C 1
ATOM 1108 O O . GLU A 1 139 ? 14.462 -0.393 -14.478 1.00 88.81 139 GLU A O 1
ATOM 1113 N N . TRP A 1 140 ? 12.393 0.456 -14.311 1.00 87.38 140 TRP A N 1
ATOM 1114 C CA . TRP A 1 140 ? 12.341 0.975 -15.681 1.00 87.38 140 TRP A CA 1
ATOM 1115 C C . TRP A 1 140 ? 13.365 2.084 -15.929 1.00 87.38 140 TRP A C 1
ATOM 1117 O O . TRP A 1 140 ? 13.946 2.171 -17.013 1.00 87.38 140 TRP A O 1
ATOM 1127 N N . LEU A 1 141 ? 13.619 2.918 -14.915 1.00 88.19 141 LEU A N 1
ATOM 1128 C CA . LEU A 1 141 ? 14.639 3.967 -14.969 1.00 88.19 141 LEU A CA 1
ATOM 1129 C C . LEU A 1 141 ? 16.052 3.381 -14.992 1.00 88.19 141 LEU A C 1
ATOM 1131 O O . LEU A 1 141 ? 16.890 3.849 -15.762 1.00 88.19 141 LEU A O 1
ATOM 1135 N N . THR A 1 142 ? 16.305 2.343 -14.192 1.00 88.12 142 THR A N 1
ATOM 1136 C CA . THR A 1 142 ? 17.603 1.654 -14.148 1.00 88.12 142 THR A CA 1
ATOM 1137 C C . THR A 1 142 ? 17.886 0.932 -15.466 1.00 88.12 142 THR A C 1
ATOM 1139 O O . THR A 1 142 ? 18.991 1.021 -16.001 1.00 88.12 142 THR A O 1
ATOM 1142 N N . ARG A 1 143 ? 16.871 0.274 -16.040 1.00 85.06 143 ARG A N 1
ATOM 1143 C CA . ARG A 1 143 ? 16.974 -0.453 -17.316 1.00 85.06 143 ARG A CA 1
ATOM 1144 C C . ARG A 1 143 ? 16.868 0.435 -18.558 1.00 85.06 143 ARG A C 1
ATOM 1146 O O . ARG A 1 143 ? 17.090 -0.057 -19.659 1.00 85.06 143 ARG A O 1
ATOM 1153 N N . ASN A 1 144 ? 16.532 1.719 -18.404 1.00 84.88 144 ASN A N 1
ATOM 1154 C CA . ASN A 1 144 ? 16.219 2.649 -19.501 1.00 84.88 144 ASN A CA 1
ATOM 1155 C C . ASN A 1 144 ? 15.239 2.055 -20.533 1.00 84.88 144 ASN A C 1
ATOM 1157 O O . ASN A 1 144 ? 15.387 2.253 -21.743 1.00 84.88 144 ASN A O 1
ATOM 1161 N N . ALA A 1 145 ? 14.244 1.316 -20.046 1.00 81.06 145 ALA A N 1
ATOM 1162 C CA . ALA A 1 145 ? 13.335 0.528 -20.862 1.00 81.06 145 ALA A CA 1
ATOM 1163 C C . ALA A 1 145 ? 12.030 0.260 -20.120 1.00 81.06 145 ALA A C 1
ATOM 1165 O O . ALA A 1 145 ? 12.051 0.103 -18.903 1.00 81.06 145 ALA A O 1
ATOM 1166 N N . ILE A 1 146 ? 10.926 0.128 -20.853 1.00 82.06 146 ILE A N 1
ATOM 1167 C CA . ILE A 1 146 ? 9.675 -0.443 -20.338 1.00 82.06 146 ILE A CA 1
ATOM 1168 C C . ILE A 1 146 ? 9.390 -1.706 -21.146 1.00 82.06 146 ILE A C 1
ATOM 1170 O O . ILE A 1 146 ? 9.106 -1.623 -22.339 1.00 82.06 146 ILE A O 1
ATOM 1174 N N . GLU A 1 147 ? 9.511 -2.861 -20.494 1.00 79.38 147 GLU A N 1
ATOM 1175 C CA . GLU A 1 147 ? 9.345 -4.186 -21.101 1.00 79.38 147 GLU A CA 1
ATOM 1176 C C . GLU A 1 147 ? 7.997 -4.796 -20.714 1.00 79.38 147 GLU A C 1
ATOM 1178 O O . GLU A 1 147 ? 7.709 -5.012 -19.529 1.00 79.38 147 GLU A O 1
ATOM 1183 N N . VAL A 1 148 ? 7.183 -5.102 -21.720 1.00 78.2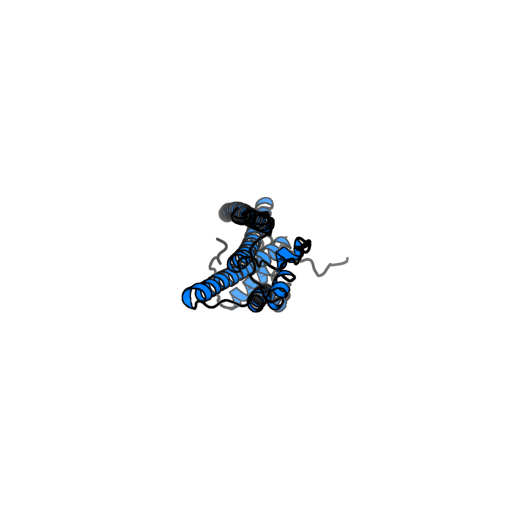5 148 VAL A N 1
ATOM 1184 C CA . VAL A 1 148 ? 5.868 -5.731 -21.558 1.00 78.25 148 VAL A CA 1
ATOM 1185 C C . VAL A 1 148 ? 6.033 -7.250 -21.447 1.00 78.25 148 VAL A C 1
ATOM 1187 O O . VAL A 1 148 ? 6.900 -7.829 -22.084 1.00 78.25 148 VAL A O 1
ATOM 1190 N N . GLY A 1 149 ? 5.224 -7.925 -20.627 1.00 70.06 149 GLY A N 1
ATOM 1191 C CA . GLY A 1 149 ? 5.348 -9.376 -20.402 1.00 70.06 149 GLY A CA 1
ATOM 1192 C C . GLY A 1 149 ? 6.372 -9.776 -19.333 1.00 70.06 149 GLY A C 1
ATOM 1193 O O . GLY A 1 149 ? 6.568 -10.959 -19.061 1.00 70.06 149 GLY A O 1
ATOM 1194 N N . THR A 1 150 ? 6.996 -8.805 -18.664 1.00 77.69 150 THR A N 1
ATOM 1195 C CA . THR A 1 150 ? 7.854 -9.048 -17.498 1.00 77.69 150 THR A CA 1
ATOM 1196 C C . THR A 1 150 ? 7.042 -9.167 -16.206 1.00 77.69 150 THR A C 1
ATOM 1198 O O . THR A 1 150 ? 5.957 -8.595 -16.051 1.00 77.69 150 THR A O 1
ATOM 1201 N N . LYS A 1 151 ? 7.602 -9.869 -15.211 1.00 82.00 151 LYS A N 1
ATOM 1202 C CA . LYS A 1 151 ? 6.988 -9.981 -13.875 1.00 82.00 151 LYS A CA 1
ATOM 1203 C C . LYS A 1 151 ? 6.844 -8.621 -13.187 1.00 82.00 151 LYS A C 1
ATOM 1205 O O . LYS A 1 151 ? 5.903 -8.434 -12.423 1.00 82.00 151 LYS A O 1
ATOM 1210 N N . THR A 1 152 ? 7.742 -7.677 -13.463 1.00 82.44 152 THR A N 1
ATOM 1211 C CA . THR A 1 152 ? 7.689 -6.307 -12.934 1.00 82.44 152 THR A CA 1
ATOM 1212 C C . THR A 1 152 ? 6.507 -5.537 -13.515 1.00 82.44 152 THR A C 1
ATOM 1214 O O . THR A 1 152 ? 5.753 -4.951 -12.745 1.00 82.44 152 THR A O 1
ATOM 1217 N N . CYS A 1 153 ? 6.265 -5.629 -14.830 1.00 81.06 153 CYS A N 1
ATOM 1218 C CA . CYS A 1 153 ? 5.093 -5.040 -15.490 1.00 81.06 153 CYS A CA 1
ATOM 1219 C C . CYS A 1 153 ? 3.776 -5.610 -14.942 1.00 81.06 153 CYS A C 1
ATOM 1221 O O . CYS A 1 153 ? 2.867 -4.856 -14.589 1.00 81.06 153 CYS A O 1
ATOM 1223 N N . TRP A 1 154 ? 3.692 -6.937 -14.802 1.00 84.38 154 TRP A N 1
ATOM 1224 C CA . TRP A 1 154 ? 2.511 -7.599 -14.242 1.00 84.38 154 TRP A CA 1
ATOM 1225 C C . TRP A 1 154 ? 2.247 -7.169 -12.792 1.00 84.38 154 TRP A C 1
ATOM 1227 O O . TRP A 1 154 ? 1.143 -6.745 -12.455 1.00 84.38 154 TRP A O 1
ATOM 1237 N N . THR A 1 155 ? 3.284 -7.208 -11.951 1.00 88.12 155 THR A N 1
ATOM 1238 C CA . THR A 1 155 ? 3.189 -6.883 -10.520 1.00 88.12 155 THR A CA 1
ATOM 1239 C C . THR A 1 155 ? 2.847 -5.408 -10.306 1.00 88.12 155 THR A C 1
ATOM 1241 O O . THR A 1 155 ? 2.035 -5.078 -9.445 1.00 88.12 155 THR A O 1
ATOM 1244 N N . GLN A 1 156 ? 3.404 -4.514 -11.127 1.00 87.56 156 GLN A N 1
ATOM 1245 C CA . GLN A 1 156 ? 3.083 -3.091 -11.096 1.00 87.56 156 GLN A CA 1
ATOM 1246 C C . GLN A 1 156 ? 1.618 -2.831 -11.448 1.00 87.56 156 GLN A C 1
ATOM 1248 O O . GLN A 1 156 ? 0.944 -2.100 -10.725 1.00 87.56 156 GLN A O 1
ATOM 1253 N N . GLY A 1 157 ? 1.122 -3.443 -12.529 1.00 85.31 157 GLY A N 1
ATOM 1254 C CA . GLY A 1 157 ? -0.277 -3.328 -12.942 1.00 85.31 157 GLY A CA 1
ATOM 1255 C C . GLY A 1 157 ? -1.246 -3.855 -11.880 1.00 85.31 157 GLY A C 1
ATOM 1256 O O . GLY A 1 157 ? -2.265 -3.226 -11.596 1.00 85.31 157 GLY A O 1
ATOM 1257 N N . TRP A 1 158 ? -0.896 -4.973 -11.242 1.00 86.50 158 TRP A N 1
ATOM 1258 C CA . TRP A 1 158 ? -1.673 -5.536 -10.142 1.00 86.50 158 TRP A CA 1
ATOM 1259 C C . TRP A 1 158 ? -1.737 -4.591 -8.937 1.00 86.50 158 TRP A C 1
ATOM 1261 O O . TRP A 1 158 ? -2.824 -4.306 -8.430 1.00 86.50 158 TRP A O 1
ATOM 1271 N N . PHE A 1 159 ? -0.588 -4.080 -8.484 1.00 90.56 159 PHE A N 1
ATOM 1272 C CA . PHE A 1 159 ? -0.533 -3.217 -7.306 1.00 90.56 159 PHE A CA 1
ATOM 1273 C C . PHE A 1 159 ? -1.221 -1.872 -7.519 1.00 90.56 159 PHE A C 1
ATOM 1275 O O . PHE A 1 159 ? -1.947 -1.448 -6.623 1.00 90.56 159 PHE A O 1
ATOM 1282 N N . ILE A 1 160 ? -1.061 -1.237 -8.686 1.00 88.75 160 ILE A N 1
ATOM 1283 C CA . ILE A 1 160 ? -1.708 0.055 -8.946 1.00 88.75 160 ILE A CA 1
ATOM 1284 C C . ILE A 1 160 ? -3.229 -0.090 -9.014 1.00 88.75 160 ILE A C 1
ATOM 1286 O O . ILE A 1 160 ? -3.943 0.606 -8.303 1.00 88.75 160 ILE A O 1
ATOM 1290 N N . SER A 1 161 ? -3.731 -1.080 -9.760 1.00 89.44 161 SER A N 1
ATOM 1291 C CA . SER A 1 161 ? -5.173 -1.298 -9.884 1.00 89.44 161 SER A CA 1
ATOM 1292 C C . SER A 1 161 ? -5.813 -1.708 -8.559 1.00 89.44 161 SER A C 1
ATOM 1294 O O . SER A 1 161 ? -6.923 -1.278 -8.256 1.00 89.44 161 SER A O 1
ATOM 1296 N N . THR A 1 162 ? -5.142 -2.560 -7.778 1.00 90.56 162 THR A N 1
ATOM 1297 C CA . THR A 1 162 ? -5.676 -3.015 -6.487 1.00 90.56 162 THR A CA 1
ATOM 1298 C C . THR A 1 162 ? -5.611 -1.900 -5.443 1.00 90.56 162 THR A C 1
ATOM 1300 O O . THR A 1 162 ? -6.549 -1.752 -4.667 1.00 90.56 162 THR A O 1
ATOM 1303 N N . GLY A 1 163 ? -4.538 -1.101 -5.439 1.00 92.75 163 GLY A N 1
ATOM 1304 C CA . GLY A 1 163 ? -4.363 0.043 -4.543 1.00 92.75 163 GLY A CA 1
ATOM 1305 C C . GLY A 1 163 ? -5.402 1.140 -4.777 1.00 92.75 163 GLY A C 1
ATOM 1306 O O . GLY A 1 163 ? -6.082 1.528 -3.831 1.00 92.75 163 GLY A O 1
ATOM 1307 N N . ASP A 1 164 ? -5.607 1.558 -6.031 1.00 92.50 164 ASP A N 1
ATOM 1308 C CA . ASP A 1 164 ? -6.591 2.593 -6.398 1.00 92.50 164 ASP A CA 1
ATOM 1309 C C . ASP A 1 164 ? -8.032 2.178 -6.046 1.00 92.50 164 ASP A C 1
ATOM 1311 O O . ASP A 1 164 ? -8.856 2.969 -5.568 1.00 92.50 164 ASP A O 1
ATOM 1315 N N . LEU A 1 165 ? -8.363 0.903 -6.264 1.00 93.50 165 LEU A N 1
ATOM 1316 C CA . LEU A 1 165 ? -9.674 0.382 -5.897 1.00 93.50 165 LEU A CA 1
ATOM 1317 C C . LEU A 1 165 ? -9.832 0.270 -4.376 1.00 93.50 165 LEU A C 1
ATOM 1319 O O . LEU A 1 165 ? -10.873 0.633 -3.834 1.00 93.50 165 LEU A O 1
ATOM 1323 N N . ALA A 1 166 ? -8.808 -0.212 -3.671 1.00 95.69 166 ALA A N 1
ATOM 1324 C CA . ALA A 1 166 ? -8.841 -0.314 -2.219 1.00 95.69 166 ALA A CA 1
ATOM 1325 C C . ALA A 1 166 ? -8.998 1.063 -1.563 1.00 95.69 166 ALA A C 1
ATOM 1327 O O . ALA A 1 166 ? -9.862 1.229 -0.701 1.00 95.69 166 ALA A O 1
ATOM 1328 N N . SER A 1 167 ? -8.223 2.060 -1.996 1.00 95.69 167 SER A N 1
ATOM 1329 C CA . SER A 1 167 ? -8.278 3.412 -1.438 1.00 95.69 167 SER A CA 1
ATOM 1330 C C . SER A 1 167 ? -9.664 4.032 -1.629 1.00 95.69 167 SER A C 1
ATOM 1332 O O . SER A 1 167 ? -10.269 4.490 -0.659 1.00 95.69 167 SER A O 1
ATOM 1334 N N . SER A 1 168 ? -10.247 3.944 -2.829 1.00 95.38 168 SER A N 1
ATOM 1335 C CA . SER A 1 168 ? -11.605 4.448 -3.092 1.00 95.38 168 SER A CA 1
ATOM 1336 C C . SER A 1 168 ? -12.690 3.749 -2.255 1.00 95.38 168 SER A C 1
ATOM 1338 O O . SER A 1 168 ? -13.571 4.419 -1.698 1.00 95.38 168 SER A O 1
ATOM 1340 N N . VAL A 1 169 ? -12.614 2.423 -2.091 1.00 95.94 169 VAL A N 1
ATOM 1341 C CA . VAL A 1 169 ? -13.555 1.650 -1.261 1.00 95.94 169 VAL A CA 1
ATOM 1342 C C . VAL A 1 169 ? -13.428 2.024 0.219 1.00 95.94 169 VAL A C 1
ATOM 1344 O O . VAL A 1 169 ? -14.443 2.289 0.871 1.00 95.94 169 VAL A O 1
ATOM 1347 N N . PHE A 1 170 ? -12.209 2.112 0.759 1.00 96.44 170 PHE A N 1
ATOM 1348 C CA . PHE A 1 170 ? -11.992 2.447 2.169 1.00 96.44 170 PHE A CA 1
ATOM 1349 C C . PHE A 1 170 ? -12.290 3.913 2.492 1.00 96.44 170 PHE A C 1
ATOM 1351 O O . PHE A 1 170 ? -12.861 4.188 3.547 1.00 96.44 170 PHE A O 1
ATOM 1358 N N . ILE A 1 171 ? -12.011 4.854 1.587 1.00 96.06 171 ILE A N 1
ATOM 1359 C CA . ILE A 1 171 ? -12.421 6.260 1.743 1.00 96.06 171 ILE A CA 1
ATOM 1360 C C . ILE A 1 171 ? -13.948 6.363 1.797 1.00 96.06 171 ILE A C 1
ATOM 1362 O O . ILE A 1 171 ? -14.498 7.034 2.673 1.00 96.06 171 ILE A O 1
ATOM 1366 N N . THR A 1 172 ? -14.650 5.648 0.916 1.00 95.44 172 THR A N 1
ATOM 1367 C CA . THR A 1 172 ? -16.119 5.607 0.931 1.00 95.44 172 THR A CA 1
ATOM 1368 C C . THR A 1 172 ? -16.642 4.992 2.230 1.00 95.44 172 THR A C 1
ATOM 1370 O O . THR A 1 172 ? -17.599 5.499 2.817 1.00 95.44 172 THR A O 1
ATOM 1373 N N . ALA A 1 173 ? -15.990 3.944 2.735 1.00 94.75 173 ALA A N 1
ATOM 1374 C CA . ALA A 1 173 ? -16.333 3.328 4.012 1.00 94.75 173 ALA A CA 1
ATOM 1375 C C . ALA A 1 173 ? -16.133 4.287 5.198 1.00 94.75 173 ALA A C 1
ATOM 1377 O O . ALA A 1 173 ? -16.992 4.359 6.079 1.00 94.75 173 ALA A O 1
ATOM 1378 N N . ILE A 1 174 ? -15.046 5.065 5.202 1.00 94.50 174 ILE A N 1
ATOM 1379 C CA . ILE A 1 174 ? -14.798 6.120 6.194 1.00 94.50 174 ILE A CA 1
ATOM 1380 C C . ILE A 1 174 ? -15.911 7.172 6.130 1.00 94.50 174 ILE A C 1
ATOM 1382 O O . ILE A 1 174 ? -16.490 7.523 7.161 1.00 94.50 174 ILE A O 1
ATOM 1386 N N . ALA A 1 175 ? -16.265 7.639 4.931 1.00 94.69 175 ALA A N 1
ATOM 1387 C CA . ALA A 1 175 ? -17.331 8.620 4.735 1.00 94.69 175 ALA A CA 1
ATOM 1388 C C . ALA A 1 175 ? -18.697 8.089 5.211 1.00 94.69 175 ALA A C 1
ATOM 1390 O O . ALA A 1 175 ? -19.432 8.781 5.914 1.00 94.69 175 ALA A O 1
ATOM 1391 N N . MET A 1 176 ? -19.023 6.832 4.906 1.00 93.19 176 MET A N 1
ATOM 1392 C CA . MET A 1 176 ? -20.248 6.182 5.375 1.00 93.19 176 MET A CA 1
ATOM 1393 C C . MET A 1 176 ? -20.269 6.034 6.904 1.00 93.19 176 MET A C 1
ATOM 1395 O O . MET A 1 176 ? -21.274 6.358 7.540 1.00 93.19 176 MET A O 1
ATOM 1399 N N . HIS A 1 177 ? -19.178 5.546 7.504 1.00 90.62 177 HIS A N 1
ATOM 1400 C CA . HIS A 1 177 ? -19.065 5.340 8.954 1.00 90.62 177 HIS A CA 1
ATOM 1401 C C . HIS A 1 177 ? -19.222 6.657 9.714 1.00 90.62 177 HIS A C 1
ATOM 1403 O O . HIS A 1 177 ? -20.016 6.750 10.655 1.00 90.62 177 HIS A O 1
ATOM 1409 N N . THR A 1 178 ? -18.528 7.698 9.256 1.00 91.62 178 THR A N 1
ATOM 1410 C CA . THR A 1 178 ? -18.615 9.048 9.827 1.00 91.62 178 THR A CA 1
ATOM 1411 C C . THR A 1 178 ? -20.008 9.650 9.648 1.00 91.62 178 THR A C 1
ATOM 1413 O O . THR A 1 178 ? -20.568 10.168 10.608 1.00 91.62 178 THR A O 1
ATOM 1416 N N . TYR A 1 179 ? -20.643 9.504 8.482 1.00 92.62 179 TYR A N 1
ATOM 1417 C CA . TYR A 1 179 ? -22.020 9.961 8.274 1.00 92.62 179 TYR A CA 1
ATOM 1418 C C . TYR A 1 179 ? -23.017 9.276 9.224 1.00 92.62 179 TYR A C 1
ATOM 1420 O O . TYR A 1 179 ? -23.843 9.938 9.852 1.00 92.62 179 TYR A O 1
ATOM 1428 N N . ILE A 1 180 ? -22.943 7.951 9.375 1.00 89.69 180 ILE A N 1
ATOM 1429 C CA . ILE A 1 180 ? -23.864 7.198 10.242 1.00 89.69 180 ILE A CA 1
ATOM 1430 C C . ILE A 1 180 ? -23.644 7.541 11.719 1.00 89.69 180 ILE A C 1
ATOM 1432 O O . ILE A 1 180 ? -24.620 7.716 12.454 1.00 89.69 180 ILE A O 1
ATOM 1436 N N . SER A 1 181 ? -22.386 7.652 12.144 1.00 86.00 181 SER A N 1
ATOM 1437 C CA . SER A 1 181 ? -22.040 7.953 13.534 1.00 86.00 181 SER A CA 1
ATOM 1438 C C . SER A 1 181 ? -22.362 9.397 13.920 1.00 86.00 181 SER A C 1
ATOM 1440 O O . SER A 1 181 ? -22.900 9.615 15.001 1.00 86.00 181 SER A O 1
ATOM 1442 N N . ILE A 1 182 ? -22.106 10.369 13.039 1.00 90.88 182 ILE A N 1
ATOM 1443 C CA . ILE A 1 182 ? -22.334 11.794 13.319 1.00 90.88 182 ILE A CA 1
ATOM 1444 C C . ILE A 1 182 ? -23.800 12.173 13.097 1.00 90.88 182 ILE A C 1
ATOM 1446 O O . ILE A 1 182 ? -24.429 12.745 13.981 1.00 90.88 182 ILE A O 1
ATOM 1450 N N . VAL A 1 183 ? -24.361 11.866 11.922 1.00 92.94 183 VAL A N 1
ATOM 1451 C CA . VAL A 1 183 ? -25.690 12.365 11.527 1.00 92.94 183 VAL A CA 1
ATOM 1452 C C . VAL A 1 183 ? -26.801 11.495 12.089 1.00 92.94 183 VAL A C 1
ATOM 1454 O O . VAL A 1 183 ? -27.801 12.005 12.586 1.00 92.94 183 VAL A O 1
ATOM 1457 N N . ARG A 1 184 ? -26.654 10.167 12.006 1.00 85.94 184 ARG A N 1
ATOM 1458 C CA . ARG A 1 184 ? -27.701 9.246 12.478 1.00 85.94 184 ARG A CA 1
ATOM 1459 C C . ARG A 1 184 ? -27.539 8.871 13.949 1.00 85.94 184 ARG A C 1
ATOM 1461 O O . ARG A 1 184 ? -28.414 8.174 14.455 1.00 85.94 184 ARG A O 1
ATOM 1468 N N . ALA A 1 185 ? -26.451 9.294 14.604 1.00 84.44 185 ALA A N 1
ATOM 1469 C CA . ALA A 1 185 ? -26.101 8.949 15.986 1.00 84.44 185 ALA A CA 1
ATOM 1470 C C . ALA A 1 185 ? -26.241 7.441 16.287 1.00 84.44 185 ALA A C 1
ATOM 1472 O O . ALA A 1 185 ? -26.552 7.037 17.407 1.00 84.44 185 ALA A O 1
ATOM 1473 N N . LYS A 1 186 ? -26.057 6.590 15.265 1.00 80.69 186 LYS A N 1
ATOM 1474 C CA . LYS A 1 186 ? -26.191 5.138 15.399 1.00 80.69 186 LYS A CA 1
ATOM 1475 C C . LYS A 1 186 ? -24.827 4.524 15.647 1.00 80.69 186 LYS A C 1
ATOM 1477 O O . LYS A 1 186 ? -23.876 4.786 14.914 1.00 80.69 186 LYS A O 1
ATOM 1482 N N . MET A 1 187 ? -24.762 3.655 16.649 1.00 77.38 187 MET A N 1
ATOM 1483 C CA . MET A 1 187 ? -23.570 2.863 16.928 1.00 77.38 187 MET A CA 1
ATOM 1484 C C . MET A 1 187 ? -23.519 1.669 15.978 1.00 77.38 187 MET A C 1
ATOM 1486 O O . MET A 1 187 ? -24.498 0.933 15.843 1.00 77.38 187 MET A O 1
ATOM 1490 N N . LEU A 1 188 ? -22.389 1.490 15.295 1.00 77.69 188 LEU A N 1
ATOM 1491 C CA . LEU A 1 188 ? -22.179 0.334 14.432 1.00 77.69 188 LEU A CA 1
ATOM 1492 C C . LEU A 1 188 ? -21.744 -0.860 15.288 1.00 77.69 188 LEU A C 1
ATOM 1494 O O . LEU A 1 188 ? -20.743 -0.751 16.005 1.00 77.69 188 LEU A O 1
ATOM 1498 N N . PRO A 1 189 ? -22.460 -1.998 15.226 1.00 84.25 189 PRO A N 1
ATOM 1499 C CA . PRO A 1 189 ? -22.075 -3.178 15.979 1.00 84.25 189 PRO A CA 1
ATOM 1500 C C . PRO A 1 189 ? -20.731 -3.706 15.469 1.00 84.25 189 PRO A C 1
ATOM 1502 O O . PRO A 1 189 ? -20.508 -3.823 14.261 1.00 84.25 189 PRO A O 1
ATOM 1505 N N . THR A 1 190 ? -19.841 -4.053 16.400 1.00 83.44 190 THR A N 1
ATOM 1506 C CA . THR A 1 190 ? -18.456 -4.457 16.114 1.00 83.44 190 THR A CA 1
ATOM 1507 C C . THR A 1 190 ? -18.376 -5.651 15.163 1.00 83.44 190 THR A C 1
ATOM 1509 O O . THR A 1 190 ? -17.495 -5.689 14.309 1.00 83.44 190 THR A O 1
ATOM 1512 N N . TRP A 1 191 ? -19.321 -6.593 15.245 1.00 86.00 191 TRP A N 1
ATOM 1513 C CA . TRP A 1 191 ? -19.393 -7.717 14.309 1.00 86.00 191 TRP A CA 1
ATOM 1514 C C . TRP A 1 191 ? -19.665 -7.252 12.872 1.00 86.00 191 TRP A C 1
ATOM 1516 O O . TRP A 1 191 ? -18.887 -7.571 11.975 1.00 86.00 191 TRP A O 1
ATOM 1526 N N . ALA A 1 192 ? -20.690 -6.417 12.657 1.00 88.50 192 ALA A N 1
ATOM 1527 C CA . ALA A 1 192 ? -21.013 -5.905 11.323 1.00 88.50 192 ALA A CA 1
ATOM 1528 C C . ALA A 1 192 ? -19.849 -5.093 10.734 1.00 88.50 192 ALA A C 1
ATOM 1530 O O . ALA A 1 192 ? -19.533 -5.225 9.554 1.00 88.50 192 ALA A O 1
ATOM 1531 N N . PHE A 1 193 ? -19.163 -4.312 11.572 1.00 90.06 193 PHE A N 1
ATOM 1532 C CA . PHE A 1 193 ? -17.983 -3.550 11.176 1.00 90.06 193 PHE A CA 1
ATOM 1533 C C . PHE A 1 193 ? -16.858 -4.442 10.622 1.00 90.06 193 PHE A C 1
ATOM 1535 O O . PHE A 1 193 ? -16.379 -4.210 9.513 1.00 90.06 193 PHE A O 1
ATOM 1542 N N . HIS A 1 194 ? -16.478 -5.503 11.339 1.00 89.62 194 HIS A N 1
ATOM 1543 C CA . HIS A 1 194 ? -15.422 -6.408 10.875 1.00 89.62 194 HIS A CA 1
ATOM 1544 C C . HIS A 1 194 ? -15.853 -7.214 9.643 1.00 89.62 194 HIS A C 1
ATOM 1546 O O . HIS A 1 194 ? -15.056 -7.382 8.721 1.00 89.62 194 HIS A O 1
ATOM 1552 N N . THR A 1 195 ? -17.119 -7.646 9.568 1.00 92.75 195 THR A N 1
ATOM 1553 C CA . THR A 1 195 ? -17.632 -8.314 8.357 1.00 92.75 195 THR A CA 1
ATOM 1554 C C . THR A 1 195 ? -17.591 -7.400 7.134 1.00 92.75 195 THR A C 1
ATOM 1556 O O . THR A 1 195 ? -17.260 -7.862 6.046 1.00 92.75 195 THR A O 1
ATOM 1559 N N . ALA A 1 196 ? -17.851 -6.098 7.307 1.00 93.69 196 ALA A N 1
ATOM 1560 C CA . ALA A 1 196 ? -17.768 -5.124 6.228 1.00 93.69 196 ALA A CA 1
ATOM 1561 C C . ALA A 1 196 ? -16.329 -4.963 5.722 1.00 93.69 196 ALA A C 1
ATOM 1563 O O . ALA A 1 196 ? -16.126 -4.965 4.515 1.00 93.69 196 ALA A O 1
ATOM 1564 N N . ILE A 1 197 ? -15.329 -4.910 6.612 1.00 94.88 197 ILE A N 1
ATOM 1565 C CA . ILE A 1 197 ? -13.910 -4.841 6.216 1.00 94.88 197 ILE A CA 1
ATOM 1566 C C . ILE A 1 197 ? -13.504 -6.076 5.406 1.00 94.88 197 ILE A C 1
ATOM 1568 O O . ILE A 1 197 ? -12.890 -5.944 4.347 1.00 94.88 197 ILE A O 1
ATOM 1572 N N . VAL A 1 198 ? -13.865 -7.274 5.875 1.00 95.38 198 VAL A N 1
ATOM 1573 C CA . VAL A 1 198 ? -13.560 -8.524 5.161 1.00 95.38 198 VAL A CA 1
ATOM 1574 C C . VAL A 1 198 ? -14.246 -8.548 3.796 1.00 95.38 198 VAL A C 1
ATOM 1576 O O . VAL A 1 198 ? -13.614 -8.909 2.807 1.00 95.38 198 VAL A O 1
ATOM 1579 N N . MET A 1 199 ? -15.507 -8.112 3.712 1.00 95.19 199 MET A N 1
ATOM 1580 C CA . MET A 1 199 ? -16.211 -8.002 2.432 1.00 95.19 199 MET A CA 1
ATOM 1581 C C . MET A 1 199 ? -15.590 -6.956 1.502 1.00 95.19 199 MET A C 1
ATOM 1583 O O . MET A 1 199 ? -15.496 -7.211 0.308 1.00 95.19 199 MET A O 1
ATOM 1587 N N . MET A 1 200 ? -15.135 -5.812 2.017 1.00 95.00 200 MET A N 1
ATOM 1588 C CA . MET A 1 200 ? -14.480 -4.767 1.221 1.00 95.00 200 MET A CA 1
ATOM 1589 C C . MET A 1 200 ? -13.161 -5.263 0.626 1.00 95.00 200 MET A C 1
ATOM 1591 O O . MET A 1 200 ? -12.957 -5.143 -0.578 1.00 95.00 200 MET A O 1
ATOM 1595 N N . TRP A 1 201 ? -12.302 -5.898 1.427 1.00 96.00 201 TRP A N 1
ATOM 1596 C CA . TRP A 1 201 ? -11.083 -6.528 0.911 1.00 96.00 201 TRP A CA 1
ATOM 1597 C C . TRP A 1 201 ? -11.387 -7.676 -0.051 1.00 96.00 201 TRP A C 1
ATOM 1599 O O . TRP A 1 201 ? -10.734 -7.800 -1.086 1.00 96.00 201 TRP A O 1
ATOM 1609 N N . GLY A 1 202 ? -12.396 -8.492 0.260 1.00 96.00 202 GLY A N 1
ATOM 1610 C CA . GLY A 1 202 ? -12.868 -9.557 -0.619 1.00 96.00 202 GLY A CA 1
ATOM 1611 C C . GLY A 1 202 ? -13.346 -9.026 -1.969 1.00 96.00 202 GLY A C 1
ATOM 1612 O O . GLY A 1 202 ? -13.027 -9.615 -2.994 1.00 96.00 202 GLY A O 1
ATOM 1613 N N . PHE A 1 203 ? -14.041 -7.888 -1.988 1.00 95.31 203 PHE A N 1
ATOM 1614 C CA . PHE A 1 203 ? -14.441 -7.201 -3.213 1.00 95.31 203 PHE A CA 1
ATOM 1615 C C . PHE A 1 203 ? -13.225 -6.690 -3.994 1.00 95.31 203 PHE A C 1
ATOM 1617 O O . PHE A 1 203 ? -13.097 -7.011 -5.170 1.00 95.31 203 PHE A O 1
ATOM 1624 N N . VAL A 1 204 ? -12.301 -5.983 -3.335 1.00 94.31 204 VAL A N 1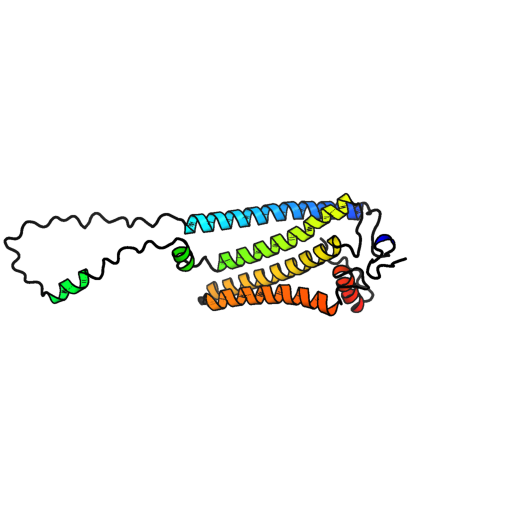
ATOM 1625 C CA . VAL A 1 204 ? -11.073 -5.432 -3.941 1.00 94.31 204 VAL A CA 1
ATOM 1626 C C . VAL A 1 204 ? -10.229 -6.520 -4.612 1.00 94.31 204 VAL A C 1
ATOM 1628 O O . VAL A 1 204 ? -9.894 -6.431 -5.795 1.00 94.31 204 VAL A O 1
ATOM 1631 N N . TYR A 1 205 ? -9.898 -7.581 -3.874 1.00 93.12 205 TYR A N 1
ATOM 1632 C CA . TYR A 1 205 ? -9.126 -8.692 -4.427 1.00 93.12 205 TYR A CA 1
ATOM 1633 C C . TYR A 1 205 ? -9.958 -9.533 -5.393 1.00 93.12 205 TYR A C 1
ATOM 1635 O O . TYR A 1 205 ? -9.427 -10.021 -6.387 1.00 93.12 205 TYR A O 1
ATOM 1643 N N . GLY A 1 206 ? -11.261 -9.663 -5.145 1.00 91.56 206 GLY A N 1
ATOM 1644 C CA . GLY A 1 206 ? -12.195 -10.370 -6.012 1.00 91.56 206 GLY A CA 1
ATOM 1645 C C . GLY A 1 206 ? -12.239 -9.771 -7.411 1.00 91.56 206 GLY A C 1
ATOM 1646 O O . GLY A 1 206 ? -12.115 -10.510 -8.381 1.00 91.56 206 GLY A O 1
ATOM 1647 N N . THR A 1 207 ? -12.323 -8.445 -7.541 1.00 87.25 207 THR A N 1
ATOM 1648 C CA . THR A 1 207 ? -12.270 -7.768 -8.846 1.00 87.25 207 THR A CA 1
ATOM 1649 C C . THR A 1 207 ? -10.906 -7.895 -9.520 1.00 87.25 207 THR A C 1
ATOM 1651 O O . THR A 1 207 ? -10.853 -8.053 -10.738 1.00 87.25 207 THR A O 1
ATOM 1654 N N . GLY A 1 208 ? -9.807 -7.889 -8.755 1.00 87.06 208 GLY A N 1
ATOM 1655 C CA . GLY A 1 208 ? -8.465 -8.122 -9.301 1.00 87.06 208 GLY A CA 1
ATOM 1656 C C . GLY A 1 208 ? -8.316 -9.536 -9.871 1.00 87.06 208 GLY A C 1
ATOM 1657 O O . GLY A 1 208 ? -7.918 -9.715 -11.022 1.00 87.06 208 GLY A O 1
ATOM 1658 N N . ILE A 1 209 ? -8.712 -10.548 -9.093 1.00 88.50 209 ILE A N 1
ATOM 1659 C CA . ILE A 1 209 ? -8.688 -11.958 -9.504 1.00 88.50 209 ILE A CA 1
ATOM 1660 C C . ILE A 1 209 ? -9.642 -12.192 -10.678 1.00 88.50 209 ILE A C 1
ATOM 1662 O O . ILE A 1 209 ? -9.263 -12.849 -11.643 1.00 88.50 209 ILE A O 1
ATOM 1666 N N . LEU A 1 210 ? -10.854 -11.630 -10.635 1.00 85.06 210 LEU A N 1
ATOM 1667 C CA . LEU A 1 210 ? -11.816 -11.721 -11.732 1.00 85.06 210 LEU A CA 1
ATOM 1668 C C . LEU A 1 210 ? -11.235 -11.134 -13.022 1.00 85.06 210 LEU A C 1
ATOM 1670 O O . LEU A 1 210 ? -11.368 -11.749 -14.075 1.00 85.06 210 LEU A O 1
ATOM 1674 N N . GLY A 1 211 ? -10.527 -10.004 -12.932 1.00 80.44 211 GLY A N 1
ATOM 1675 C CA . GLY A 1 211 ? -9.790 -9.435 -14.056 1.00 80.44 211 GLY A CA 1
ATOM 1676 C C . GLY A 1 211 ? -8.769 -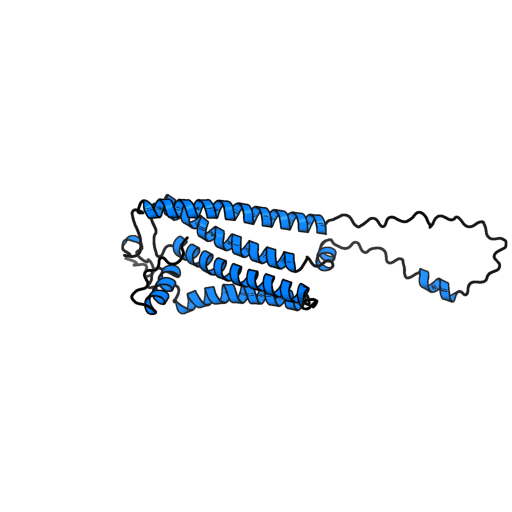10.414 -14.639 1.00 80.44 211 GLY A C 1
ATOM 1677 O O . GLY A 1 211 ? -8.723 -10.591 -15.852 1.00 80.44 211 GLY A O 1
ATOM 1678 N N . VAL A 1 212 ? -7.993 -11.109 -13.801 1.00 81.62 212 VAL A N 1
ATOM 1679 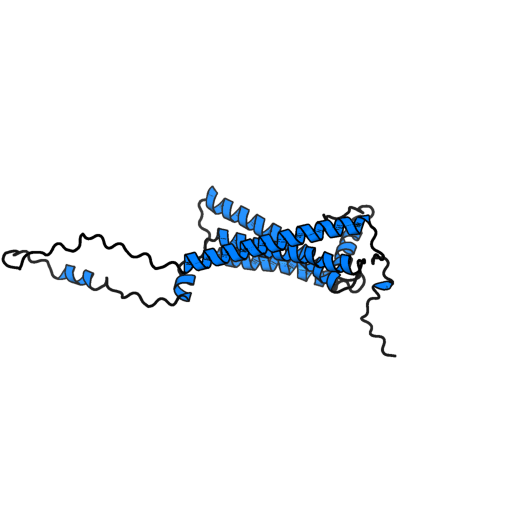C CA . VAL A 1 212 ? -7.013 -12.120 -14.253 1.00 81.62 212 VAL A CA 1
ATOM 1680 C C . VAL A 1 212 ? -7.690 -13.333 -14.893 1.00 81.62 212 VAL A C 1
ATOM 1682 O O . VAL A 1 212 ? -7.199 -13.835 -15.902 1.00 81.62 212 VAL A O 1
ATOM 1685 N N . ILE A 1 213 ? -8.812 -13.792 -14.331 1.00 83.56 213 ILE A N 1
ATOM 1686 C CA . ILE A 1 213 ? -9.573 -14.934 -14.857 1.00 83.56 213 ILE A CA 1
ATOM 1687 C C . ILE A 1 213 ? -10.158 -14.598 -16.232 1.00 83.56 213 ILE A C 1
ATOM 1689 O O . ILE A 1 213 ? -9.990 -15.376 -17.164 1.00 83.56 213 ILE A O 1
ATOM 1693 N N . VAL A 1 214 ? -10.804 -13.435 -16.372 1.00 80.62 214 VAL A N 1
ATOM 1694 C CA . VAL A 1 214 ? -11.420 -12.994 -17.638 1.00 80.62 214 VAL A CA 1
ATOM 1695 C C . VAL A 1 214 ? -10.370 -12.763 -18.723 1.00 80.62 214 VAL A C 1
ATOM 1697 O O . VAL A 1 214 ? -10.620 -13.053 -19.887 1.00 80.62 214 VAL A O 1
ATOM 1700 N N . THR A 1 215 ? -9.193 -12.263 -18.350 1.00 70.62 215 THR A N 1
ATOM 1701 C CA . THR A 1 215 ? -8.103 -11.980 -19.296 1.00 70.62 215 THR A CA 1
ATOM 1702 C C . THR A 1 215 ? -7.226 -13.191 -19.619 1.00 70.62 215 THR A C 1
ATOM 1704 O O . THR A 1 215 ? -6.243 -13.038 -20.341 1.00 70.62 215 THR A O 1
ATOM 1707 N N . GLU A 1 216 ? -7.517 -14.380 -19.069 1.00 72.00 216 GLU A N 1
ATOM 1708 C CA . GLU A 1 216 ? -6.650 -15.570 -19.155 1.00 72.00 216 GLU A CA 1
ATOM 1709 C C . GLU A 1 216 ? -5.174 -15.236 -18.846 1.00 72.00 216 GLU A C 1
ATOM 1711 O O . GLU A 1 216 ? -4.235 -15.669 -19.521 1.00 72.00 216 GLU A O 1
ATOM 1716 N N . ASN A 1 217 ? -4.967 -14.390 -17.829 1.00 68.19 217 ASN A N 1
ATOM 1717 C CA . ASN A 1 217 ? -3.671 -13.843 -17.412 1.00 68.19 217 ASN A CA 1
ATOM 1718 C C . ASN A 1 217 ? -2.881 -13.095 -18.516 1.00 68.19 217 ASN A C 1
ATOM 1720 O O . ASN A 1 217 ? -1.674 -12.876 -18.387 1.00 68.19 217 ASN A O 1
ATOM 1724 N N . GLY A 1 218 ? -3.547 -12.678 -19.596 1.00 58.97 218 GLY A N 1
ATOM 1725 C CA . GLY A 1 218 ? -2.965 -11.910 -20.693 1.00 58.97 218 GLY A CA 1
ATOM 1726 C C . GLY A 1 218 ? -1.927 -12.679 -21.508 1.00 58.97 218 GLY A C 1
ATOM 1727 O O . GLY A 1 218 ? -0.970 -12.064 -21.981 1.00 58.97 218 GLY A O 1
ATOM 1728 N N . LYS A 1 219 ? -2.099 -14.002 -21.675 1.00 59.19 219 LYS A N 1
ATOM 1729 C CA . LYS A 1 219 ? -1.154 -14.886 -22.388 1.00 59.19 219 LYS A CA 1
ATOM 1730 C C . LYS A 1 219 ? -0.799 -14.395 -23.805 1.00 59.19 219 LYS A C 1
ATOM 1732 O O . LYS A 1 219 ? 0.322 -14.617 -24.249 1.00 59.19 219 LYS A O 1
ATOM 1737 N N . ASN A 1 220 ? -1.714 -13.675 -24.462 1.00 57.31 220 ASN A N 1
ATOM 1738 C CA . ASN A 1 220 ? -1.544 -13.161 -25.828 1.00 57.31 220 ASN A CA 1
ATOM 1739 C C . ASN A 1 220 ? -1.250 -11.647 -25.909 1.00 57.31 220 ASN A C 1
ATOM 1741 O O . ASN A 1 220 ? -0.788 -11.183 -26.946 1.00 57.31 220 ASN A O 1
ATOM 1745 N N . ASP A 1 221 ? -1.458 -10.891 -24.822 1.00 56.38 221 ASP A N 1
ATOM 1746 C CA . ASP A 1 221 ? -1.384 -9.416 -24.803 1.00 56.38 221 ASP A CA 1
ATOM 1747 C C . ASP A 1 221 ? -0.208 -8.878 -23.958 1.00 56.38 221 ASP A C 1
ATOM 1749 O O . ASP A 1 221 ? -0.141 -7.688 -23.653 1.00 56.38 221 ASP A O 1
ATOM 1753 N N . GLY A 1 222 ? 0.724 -9.739 -23.531 1.00 58.62 222 GLY A N 1
ATOM 1754 C CA . GLY A 1 222 ? 1.871 -9.335 -22.709 1.00 58.62 222 GLY A CA 1
ATOM 1755 C C . GLY A 1 222 ? 1.553 -9.154 -21.213 1.00 58.62 222 GLY A C 1
ATOM 1756 O O . GLY A 1 222 ? 2.211 -8.373 -20.520 1.00 58.62 222 GLY A O 1
ATOM 1757 N N . GLY A 1 223 ? 0.559 -9.889 -20.699 1.00 61.88 223 GLY A N 1
ATOM 1758 C CA . GLY A 1 223 ? 0.199 -9.968 -19.278 1.00 61.88 223 GLY A CA 1
ATOM 1759 C C . GLY A 1 223 ? -0.999 -9.101 -18.862 1.00 61.88 223 GLY A C 1
ATOM 1760 O O . GLY A 1 223 ? -1.635 -8.440 -19.680 1.00 61.88 223 GLY A O 1
ATOM 1761 N N . PHE A 1 224 ? -1.306 -9.087 -17.559 1.00 58.75 224 PHE A N 1
ATOM 1762 C CA . PHE A 1 224 ? -2.464 -8.395 -16.961 1.00 58.75 224 PHE A CA 1
ATOM 1763 C C . PHE A 1 224 ? -2.592 -6.913 -17.369 1.00 58.75 224 PHE A C 1
ATOM 1765 O O . PHE A 1 224 ? -3.689 -6.439 -17.664 1.00 58.75 224 PHE A O 1
ATOM 1772 N N . ALA A 1 225 ? -1.475 -6.183 -17.466 1.00 54.38 225 ALA A N 1
ATOM 1773 C CA . ALA A 1 225 ? -1.471 -4.773 -17.869 1.00 54.38 225 ALA A CA 1
ATOM 1774 C C . ALA A 1 225 ? -1.776 -4.565 -19.367 1.00 54.38 225 ALA A C 1
ATOM 1776 O O . ALA A 1 225 ? -2.474 -3.616 -19.731 1.00 54.38 225 ALA A O 1
ATOM 1777 N N . GLY A 1 226 ? -1.283 -5.456 -20.231 1.00 53.44 226 GLY A N 1
ATOM 1778 C CA . GLY A 1 226 ? -1.568 -5.428 -21.665 1.00 53.44 226 GLY A CA 1
ATOM 1779 C C . GLY A 1 226 ? -3.004 -5.843 -21.975 1.00 53.44 226 GLY A C 1
ATOM 1780 O O . GLY A 1 226 ? -3.684 -5.168 -22.744 1.00 53.44 226 GLY A O 1
ATOM 1781 N N . SER A 1 227 ? -3.523 -6.852 -21.271 1.00 52.16 227 SER A N 1
ATOM 1782 C CA . SER A 1 227 ? -4.908 -7.297 -21.449 1.00 52.16 227 SER A CA 1
ATOM 1783 C C . SER A 1 227 ? -5.934 -6.289 -20.909 1.00 52.16 227 SER A C 1
ATOM 1785 O O . SER A 1 227 ? -6.941 -6.014 -21.559 1.00 52.16 227 SER A O 1
ATOM 1787 N N . THR A 1 228 ? -5.634 -5.601 -19.796 1.00 53.19 228 THR A N 1
ATOM 1788 C CA . THR A 1 228 ? -6.469 -4.481 -19.308 1.00 53.19 228 THR A CA 1
ATOM 1789 C C . THR A 1 228 ? -6.531 -3.329 -20.322 1.00 53.19 228 THR A C 1
ATOM 1791 O O . THR A 1 228 ? -7.565 -2.674 -20.470 1.00 53.19 228 THR A O 1
ATOM 1794 N N . ARG A 1 229 ? -5.435 -3.078 -21.055 1.00 49.06 229 ARG A N 1
ATOM 1795 C CA . ARG A 1 229 ? -5.401 -2.089 -22.143 1.00 49.06 229 ARG A CA 1
ATOM 1796 C C . ARG A 1 229 ? -6.166 -2.572 -23.381 1.00 49.06 229 ARG A C 1
ATOM 1798 O O . ARG A 1 229 ? -6.898 -1.768 -23.946 1.00 49.06 229 ARG A O 1
ATOM 1805 N N . SER A 1 230 ? -6.048 -3.849 -23.745 1.00 45.66 230 SER A N 1
ATOM 1806 C CA . SER A 1 230 ? -6.762 -4.489 -24.864 1.00 45.66 230 SER A CA 1
ATOM 1807 C C . SER A 1 230 ? -8.290 -4.396 -24.708 1.00 45.66 230 SER A C 1
ATOM 1809 O O . SER A 1 230 ? -8.987 -3.935 -25.616 1.00 45.66 230 SER A O 1
ATOM 1811 N N . ILE A 1 231 ? -8.807 -4.680 -23.503 1.00 49.19 231 ILE A N 1
ATOM 1812 C CA . ILE A 1 231 ? -10.233 -4.517 -23.165 1.00 49.19 231 ILE A CA 1
ATOM 1813 C C . ILE A 1 231 ? -10.670 -3.052 -23.312 1.00 49.19 231 ILE A C 1
ATOM 1815 O O . ILE A 1 231 ? -11.698 -2.768 -23.919 1.00 49.19 231 ILE A O 1
ATOM 1819 N N . ARG A 1 232 ? -9.862 -2.097 -22.830 1.00 46.53 232 ARG A N 1
ATOM 1820 C CA . ARG A 1 232 ? -10.172 -0.660 -22.932 1.00 46.53 232 ARG A CA 1
ATOM 1821 C C . ARG A 1 232 ? -10.164 -0.149 -24.378 1.00 46.53 232 ARG A C 1
ATOM 1823 O O . ARG A 1 232 ? -10.909 0.772 -24.696 1.00 46.53 232 ARG A O 1
ATOM 1830 N N . THR A 1 233 ? -9.338 -0.724 -25.253 1.00 47.22 233 THR A N 1
ATOM 1831 C CA . THR A 1 233 ? -9.288 -0.356 -26.679 1.00 47.22 233 THR A CA 1
ATOM 1832 C C . THR A 1 233 ? -10.413 -0.967 -27.510 1.00 47.22 233 THR A C 1
ATOM 1834 O O . THR A 1 233 ? -10.748 -0.409 -28.552 1.00 47.22 233 THR A O 1
ATOM 1837 N N . SER A 1 234 ? -11.033 -2.061 -27.054 1.00 43.22 234 SER A N 1
ATOM 1838 C CA . SER A 1 234 ? -12.181 -2.658 -27.748 1.00 43.22 234 SER A CA 1
ATOM 1839 C C . SER A 1 234 ? -13.452 -1.798 -27.658 1.00 43.22 234 SER A C 1
ATOM 1841 O O . SER A 1 234 ? -14.331 -1.948 -28.502 1.00 43.22 234 SER A O 1
ATOM 1843 N N . ASP A 1 235 ? -13.533 -0.876 -26.690 1.00 46.31 235 ASP A N 1
ATOM 1844 C CA . ASP A 1 235 ? -14.706 -0.018 -26.460 1.00 46.31 235 ASP A CA 1
ATOM 1845 C C . ASP A 1 235 ? -14.621 1.384 -27.107 1.00 46.31 235 ASP A C 1
ATOM 1847 O O . ASP A 1 235 ? -15.601 2.128 -27.067 1.00 46.31 235 ASP A O 1
ATOM 1851 N N . SER A 1 236 ? -13.502 1.789 -27.730 1.00 34.44 236 SER A N 1
ATOM 1852 C CA . SER A 1 236 ? -13.437 3.077 -28.454 1.00 34.44 236 SER A CA 1
ATOM 1853 C C . SER A 1 236 ? -12.210 3.200 -29.379 1.00 34.44 236 SER A C 1
ATOM 1855 O O . SER A 1 236 ? -11.079 3.249 -28.886 1.00 34.44 236 SER A O 1
ATOM 1857 N N . PRO A 1 237 ? -12.379 3.347 -30.711 1.00 34.69 237 PRO A N 1
ATOM 1858 C CA . PRO A 1 237 ? -11.260 3.416 -31.658 1.00 34.69 237 PRO A CA 1
ATOM 1859 C C . PRO A 1 237 ? -10.490 4.753 -31.682 1.00 34.69 237 PRO A C 1
ATOM 1861 O O . PRO A 1 237 ? -9.550 4.886 -32.461 1.00 34.69 237 PRO A O 1
ATOM 1864 N N . TYR A 1 238 ? -10.830 5.744 -30.845 1.00 32.47 238 TYR A N 1
ATOM 1865 C CA . TYR A 1 238 ? -10.205 7.083 -30.903 1.00 32.47 238 TYR A CA 1
ATOM 1866 C C . TYR A 1 238 ? -9.771 7.670 -29.559 1.00 32.47 238 TYR A C 1
ATOM 1868 O O . TYR A 1 238 ? -9.470 8.858 -29.458 1.00 32.47 238 TYR A O 1
ATOM 1876 N N . THR A 1 239 ? -9.681 6.856 -28.514 1.00 31.50 239 THR A N 1
ATOM 1877 C CA . THR A 1 239 ? -9.324 7.336 -27.176 1.00 31.50 239 THR A CA 1
ATOM 1878 C C . THR A 1 239 ? -7.913 6.867 -26.809 1.00 31.50 239 THR A C 1
ATOM 1880 O O . THR A 1 239 ? -7.716 6.140 -25.842 1.00 31.50 239 THR A O 1
ATOM 1883 N N . ILE A 1 240 ? -6.897 7.343 -27.548 1.00 34.09 240 ILE A N 1
ATOM 1884 C CA . ILE A 1 240 ? -5.532 7.508 -27.005 1.00 34.09 240 ILE A CA 1
ATOM 1885 C C . ILE A 1 240 ? -5.611 8.694 -26.032 1.00 34.09 240 ILE A C 1
ATOM 1887 O O . ILE A 1 240 ? -5.083 9.775 -26.273 1.00 34.09 240 ILE A O 1
ATOM 1891 N N . TYR A 1 241 ? -6.358 8.539 -24.944 1.00 29.44 241 TYR A N 1
ATOM 1892 C CA . TYR A 1 241 ? -6.102 9.362 -23.779 1.00 29.44 241 TYR A CA 1
ATOM 1893 C C . TYR A 1 241 ? -4.984 8.661 -23.040 1.00 29.44 241 TYR A C 1
ATOM 1895 O O . TYR A 1 241 ? -5.080 7.468 -22.742 1.00 29.44 241 TYR A O 1
ATOM 1903 N N . GLY A 1 242 ? -3.915 9.410 -22.770 1.00 35.69 242 GLY A N 1
ATOM 1904 C CA . GLY A 1 242 ? -2.995 9.082 -21.699 1.00 35.69 242 GLY A CA 1
ATOM 1905 C C . GLY A 1 242 ? -3.831 8.777 -20.467 1.00 35.69 242 GLY A C 1
ATOM 1906 O O . GLY A 1 242 ? -4.363 9.674 -19.821 1.00 35.69 242 GLY A O 1
ATOM 1907 N N . SER A 1 243 ? -4.042 7.494 -20.206 1.00 35.25 243 SER A N 1
ATOM 1908 C CA . SER A 1 243 ? -4.780 7.055 -19.043 1.00 35.25 243 SER A CA 1
ATOM 1909 C C . SER A 1 243 ? -3.830 7.189 -17.869 1.00 35.25 243 SER A C 1
ATOM 1911 O O . SER A 1 243 ? -3.007 6.303 -17.655 1.00 35.25 243 SER A O 1
ATOM 1913 N N . SER A 1 244 ? -3.910 8.353 -17.224 1.00 35.34 244 SER A N 1
ATOM 1914 C CA . SER A 1 244 ? -3.694 8.580 -15.794 1.00 35.34 244 SER A CA 1
ATOM 1915 C C . SER A 1 244 ? -2.588 7.732 -15.165 1.00 35.34 244 SER A C 1
ATOM 1917 O O . SER A 1 244 ? -2.813 6.997 -14.213 1.00 35.34 244 SER A O 1
ATOM 1919 N N . PHE A 1 245 ? -1.388 7.845 -15.733 1.00 37.00 245 PHE A N 1
ATOM 1920 C CA . PHE A 1 245 ? -0.116 7.519 -15.082 1.00 37.00 245 PHE A CA 1
ATOM 1921 C C . PHE A 1 245 ? 0.598 8.817 -14.660 1.00 37.00 245 PHE A C 1
ATOM 1923 O O . PHE A 1 245 ? 1.812 8.960 -14.804 1.00 37.00 245 PHE A O 1
ATOM 1930 N N . LEU A 1 246 ? -0.192 9.781 -14.183 1.00 31.00 246 LEU A N 1
ATOM 1931 C CA . LEU A 1 246 ? 0.228 10.962 -13.436 1.00 31.00 246 LEU A CA 1
ATOM 1932 C C . LEU A 1 246 ? -0.688 11.094 -12.225 1.00 31.00 246 LEU A C 1
ATOM 1934 O O . LEU A 1 246 ? -1.915 10.950 -12.436 1.00 31.00 246 LEU A O 1
#

Sequence (246 aa):
MNESIDHYDSDNSPYSIRPLPPVLRHGLAAVAAMGFFSFFTSLGLLTFLTYKLITWHNGPPREEKKDPIAKVESPPPTEAAFIIPNEWSASQQELSEKPTKETWIQRAINEPPNQFLVLIFNLLLADIQQALAFLLNVEWLTRNAIEVGTKTCWTQGWFISTGDLASSVFITAIAMHTYISIVRAKMLPTWAFHTAIVMMWGFVYGTGILGVIVTENGKNDGGFAGSTRSIRTSDSPYTIYGSSFL

pLDDT: mean 72.44, std 20.29, range [29.44, 96.44]

Secondary structure (DSSP, 8-state):
----TT---STT-TT-B-SPPHHHHHHHHHHHHHHHHHHHHHHHHHHHHHHHHHHHHTPPP------STT---PPPSSS------TTSSGGGSSS--------HHHHHHHSPPPHHHHHHHHHHHHHHHHHHHHHTHHHHHHHTSB-TTSHHHHHHHHHHHHHHHHHHHHHHHHHHHHHHHHTS-PPPPHHHHHHHHHHHHHHHHHHHHHHHHHTGGGTTTTSHHHHHHHHHHHT-TT-----S--